Protein AF-A0A915L084-F1 (afdb_monomer)

Mean predicted aligned error: 20.33 Å

Organism: Romanomermis culicivorax (NCBI:txid13658)

Foldseek 3Di:
DDDDDDDDDDDDQAEDAAQGAADPSYYHPDQWDQDPVRGTHHPPQWDQDPVSDTHGDPPPPPPPDDDDDDDDDDDDDDPDDDDPPPPPPPPPPPPPPDPLPQAEAFAQDFDDPSYAYDAQFGQDPRGTHHDPQWDDDPRHTDGPDPPPVPDDDPDPPDDPDDDPPPPDPDDDDDDDDDDDDDDDDDDD

Radius of gyration: 33.74 Å; Cα contacts (8 Å, |Δi|>4): 171; chains: 1; bounding box: 107×59×70 Å

Solvent-accessible surface area (backbone atoms only — not comparable to full-atom values): 13029 Å² total; per-residue (Å²): 139,86,80,82,83,83,81,83,79,85,79,80,77,57,68,26,53,74,75,30,74,37,50,103,81,31,49,38,60,78,87,35,38,69,43,95,84,32,27,18,37,54,48,94,66,37,40,77,45,100,80,74,42,67,42,61,74,64,84,80,75,71,80,66,81,71,80,90,78,80,85,82,79,84,74,81,83,76,85,75,87,76,84,83,76,78,79,85,73,83,77,80,78,79,82,70,90,59,92,77,71,63,43,78,22,44,36,75,34,68,32,53,100,58,25,46,44,36,65,70,22,41,71,51,97,49,23,13,39,52,39,91,66,37,37,79,58,84,68,39,44,41,76,53,70,79,82,57,90,83,63,81,81,92,82,82,91,78,75,98,66,93,75,89,70,80,82,69,86,88,77,79,92,80,85,89,80,89,78,79,87,81,89,80,88,81,89,132

InterPro domains:
  IPR006149 EB domain [PF01683] (104-141)

Sequence (188 aa):
MLLPTVKIFTLKIAEALLNEHCTNSLFCLGDKICNKDNLCACPEGQVPTPNDTCRPLGADLDKVQTPADKNVDPTPIKFQSFVIIEPTYSETTTTTKNPFFPGKAKPGQLCSFEVSCTGKSRCYKGHCHCLSGYKMAGEECVIKWPNNNNGPSASMLGRSRSIFQQQLPQRLVAWPIFGHQPMFRRWN

Secondary structure (DSSP, 8-state):
-PPP----------EE-TTSBPBTTBEESTT-EE-TTSBEEPPTTEEE-TTS-EEETTTTS------------------------------------S---PEEEPTTSB-BTTEEE-SSEEEETTEEEEPTTEEEETTEEEE-----SSS-------------------------------------

Structure (mmCIF, N/CA/C/O backbone):
data_AF-A0A915L084-F1
#
_entry.id   AF-A0A915L084-F1
#
loop_
_atom_site.group_PDB
_atom_site.id
_atom_site.type_symbol
_atom_site.label_atom_id
_atom_site.label_alt_id
_atom_site.label_comp_id
_atom_site.label_asym_id
_atom_site.label_entity_id
_atom_site.label_seq_id
_atom_site.pdbx_PDB_ins_code
_atom_site.Cartn_x
_atom_site.Cartn_y
_atom_site.Cartn_z
_atom_site.occupancy
_atom_site.B_iso_or_equiv
_atom_site.auth_seq_id
_atom_site.auth_comp_id
_atom_site.auth_asym_id
_atom_site.auth_atom_id
_atom_site.pdbx_PDB_model_num
ATOM 1 N N . MET A 1 1 ? -29.055 23.503 38.956 1.00 51.41 1 MET A N 1
ATOM 2 C CA . MET A 1 1 ? -28.864 22.884 37.627 1.00 51.41 1 MET A CA 1
ATOM 3 C C . MET A 1 1 ? -27.507 23.331 37.105 1.00 51.41 1 MET A C 1
ATOM 5 O O . MET A 1 1 ? -27.341 24.514 36.851 1.00 51.41 1 MET A O 1
ATOM 9 N N . LEU A 1 2 ? -26.521 22.434 37.063 1.00 48.97 2 LEU A N 1
ATOM 10 C CA . LEU A 1 2 ? -25.172 22.709 36.552 1.00 48.97 2 LEU A CA 1
ATOM 11 C C . LEU A 1 2 ? -25.114 22.224 35.101 1.00 48.97 2 LEU A C 1
ATOM 13 O O . LEU A 1 2 ? -25.289 21.032 34.860 1.00 48.97 2 LEU A O 1
ATOM 17 N N . LEU A 1 3 ? -24.917 23.137 34.147 1.00 46.16 3 LEU A N 1
ATOM 18 C CA . LEU A 1 3 ? -24.672 22.759 32.755 1.00 46.16 3 LEU A CA 1
ATOM 19 C C . LEU A 1 3 ? -23.207 22.320 32.593 1.00 46.16 3 LEU A C 1
ATOM 21 O O . LEU A 1 3 ? -22.317 23.022 33.080 1.00 46.16 3 LEU A O 1
ATOM 25 N N . PRO A 1 4 ? -22.932 21.194 31.913 1.00 62.00 4 PRO A N 1
ATOM 26 C CA . PRO A 1 4 ? -21.566 20.773 31.648 1.00 62.00 4 PRO A CA 1
ATOM 27 C C . PRO A 1 4 ? -20.906 21.724 30.642 1.00 62.00 4 PRO A C 1
ATOM 29 O O . PRO A 1 4 ? -21.451 22.017 29.577 1.00 62.00 4 PRO A O 1
ATOM 32 N N . THR A 1 5 ? -19.710 22.202 30.974 1.00 64.56 5 THR A N 1
ATOM 33 C CA . THR A 1 5 ? -18.865 22.975 30.064 1.00 64.56 5 THR A CA 1
ATOM 34 C C . THR A 1 5 ? -18.180 22.030 29.080 1.00 64.56 5 THR A C 1
ATOM 36 O O . THR A 1 5 ? -17.284 21.266 29.434 1.00 64.56 5 THR A O 1
ATOM 39 N N . VAL A 1 6 ? -18.604 22.076 27.817 1.00 69.50 6 VAL A N 1
ATOM 40 C CA . VAL A 1 6 ? -17.948 21.349 26.724 1.00 69.50 6 VAL A CA 1
ATOM 41 C C . VAL A 1 6 ? -16.681 22.111 26.335 1.00 69.50 6 VAL A C 1
ATOM 43 O O . VAL A 1 6 ? -16.750 23.226 25.821 1.00 69.50 6 VAL A O 1
ATOM 46 N N . LYS A 1 7 ? -15.508 21.525 26.594 1.00 70.12 7 LYS A N 1
ATOM 47 C CA . LYS A 1 7 ? -14.228 22.046 26.096 1.00 70.12 7 LYS A CA 1
ATOM 48 C C . LYS A 1 7 ? -13.991 21.514 24.688 1.00 70.12 7 LYS A C 1
ATOM 50 O O . LYS A 1 7 ? -13.697 20.337 24.510 1.00 70.12 7 LYS A O 1
ATOM 55 N N . ILE A 1 8 ? -14.117 22.390 23.699 1.00 69.69 8 ILE A N 1
ATOM 56 C CA . ILE A 1 8 ? -13.757 22.093 22.313 1.00 69.69 8 ILE A CA 1
ATOM 57 C C . ILE A 1 8 ? -12.239 22.246 22.191 1.00 69.69 8 ILE A C 1
ATOM 59 O O . ILE A 1 8 ? -11.706 23.335 22.398 1.00 69.69 8 ILE A O 1
ATOM 63 N N . PHE A 1 9 ? -11.541 21.159 21.870 1.00 64.25 9 PHE A N 1
ATOM 64 C CA . PHE A 1 9 ? -10.122 21.197 21.526 1.00 64.25 9 PHE A CA 1
ATOM 65 C C . PHE A 1 9 ? -9.989 21.287 20.007 1.00 64.25 9 PHE A C 1
ATOM 67 O O . PHE A 1 9 ? -10.281 20.336 19.290 1.00 64.25 9 PHE A O 1
ATOM 74 N N . THR A 1 10 ? -9.545 22.435 19.503 1.00 63.84 10 THR A N 1
ATOM 75 C CA . THR A 1 10 ? -9.120 22.569 18.105 1.00 63.84 10 THR A CA 1
ATOM 76 C C . THR A 1 10 ? -7.751 21.925 17.937 1.00 63.84 10 THR A C 1
ATOM 78 O O . THR A 1 10 ? -6.741 22.484 18.370 1.00 63.84 10 THR A O 1
ATOM 81 N N . LEU A 1 11 ? -7.716 20.749 17.312 1.00 66.00 11 LEU A N 1
ATOM 82 C CA . LEU A 1 11 ? -6.477 20.101 16.904 1.00 66.00 11 LEU A CA 1
ATOM 83 C C . LEU A 1 11 ? -5.913 20.862 15.694 1.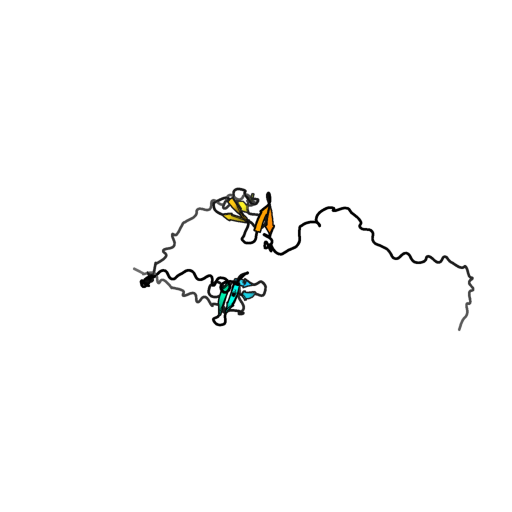00 66.00 11 LEU A C 1
ATOM 85 O O . LEU A 1 11 ? -6.488 20.821 14.608 1.00 66.00 11 LEU A O 1
ATOM 89 N N . LYS A 1 12 ? -4.804 21.586 15.873 1.00 64.81 12 LYS A N 1
ATOM 90 C CA . LYS A 1 12 ? -4.040 22.118 14.738 1.00 64.81 12 LYS A CA 1
ATOM 91 C C . LYS A 1 12 ? -3.212 20.976 14.166 1.00 64.81 12 LYS A C 1
ATOM 93 O O . LYS A 1 12 ? -2.181 20.624 14.732 1.00 64.81 12 LYS A O 1
ATOM 98 N N . ILE A 1 13 ? -3.692 20.382 13.083 1.00 74.69 13 ILE A N 1
ATOM 99 C CA . ILE A 1 13 ? -2.898 19.443 12.295 1.00 74.69 13 ILE A CA 1
ATOM 100 C C . ILE A 1 13 ? -1.871 20.299 11.555 1.00 74.69 13 ILE A C 1
ATOM 102 O O . ILE A 1 13 ? -2.244 21.202 10.811 1.00 74.69 13 ILE A O 1
ATOM 106 N N . ALA A 1 14 ? -0.590 20.092 11.844 1.00 76.12 14 ALA A N 1
ATOM 107 C CA . ALA A 1 14 ? 0.466 20.702 11.055 1.00 76.12 14 ALA A CA 1
ATOM 108 C C . ALA A 1 14 ? 0.582 19.917 9.739 1.00 76.12 14 ALA A C 1
ATOM 110 O O . ALA A 1 14 ? 0.515 18.686 9.727 1.00 76.12 14 ALA A O 1
ATOM 111 N N . GLU A 1 15 ? 0.693 20.639 8.634 1.00 84.81 15 GLU A N 1
ATOM 112 C CA . GLU A 1 15 ? 0.724 20.073 7.292 1.00 84.81 15 GLU A CA 1
ATOM 113 C C . GLU A 1 15 ? 2.120 20.264 6.695 1.00 84.81 15 GLU A C 1
ATOM 115 O O . GLU A 1 15 ? 2.687 21.348 6.820 1.00 84.81 15 GLU A O 1
ATOM 120 N N . ALA A 1 16 ? 2.672 19.224 6.062 1.00 84.50 16 ALA A N 1
ATOM 121 C CA . ALA A 1 16 ? 3.971 19.291 5.389 1.00 84.50 16 ALA A CA 1
ATOM 122 C C . ALA A 1 16 ? 3.831 19.585 3.889 1.00 84.50 16 ALA A C 1
ATOM 124 O O . ALA A 1 16 ? 3.008 18.976 3.186 1.00 84.50 16 ALA A O 1
ATOM 125 N N . LEU A 1 17 ? 4.675 20.491 3.394 1.00 89.69 17 LEU A N 1
ATOM 126 C CA . LEU A 1 17 ? 4.818 20.820 1.975 1.00 89.69 17 LEU A CA 1
ATOM 127 C C . LEU A 1 17 ? 5.689 19.792 1.233 1.00 89.69 17 LEU A C 1
ATOM 129 O O . LEU A 1 17 ? 6.198 18.826 1.801 1.00 89.69 17 LEU A O 1
ATOM 133 N N . LEU A 1 18 ? 5.813 19.956 -0.087 1.00 88.75 18 LEU A N 1
ATOM 134 C CA . LEU A 1 18 ? 6.637 19.070 -0.909 1.00 88.75 18 LEU A CA 1
ATOM 135 C C . LEU A 1 18 ? 8.105 19.152 -0.451 1.00 88.75 18 LEU A C 1
ATOM 137 O O . LEU A 1 18 ? 8.620 20.242 -0.227 1.00 88.75 18 LEU A O 1
ATOM 141 N N . ASN A 1 19 ? 8.777 18.005 -0.332 1.00 87.56 19 ASN A N 1
ATOM 142 C CA . ASN A 1 19 ? 10.140 17.882 0.204 1.00 87.56 19 ASN A CA 1
ATOM 143 C C . ASN A 1 19 ? 10.312 18.312 1.673 1.00 87.56 19 ASN A C 1
ATOM 145 O O . ASN A 1 19 ? 11.447 18.420 2.135 1.00 87.56 19 ASN A O 1
ATOM 149 N N . GLU A 1 20 ? 9.231 18.521 2.427 1.00 92.81 20 GLU A N 1
ATOM 150 C CA . GLU A 1 20 ? 9.320 18.672 3.879 1.00 92.81 20 GLU A CA 1
ATOM 151 C C . GLU A 1 20 ? 9.267 17.323 4.593 1.00 92.81 20 GLU A C 1
ATOM 153 O O . GLU A 1 20 ? 8.777 16.319 4.061 1.00 92.81 20 GLU A O 1
ATOM 158 N N . HIS A 1 21 ? 9.786 17.314 5.823 1.00 93.81 21 HIS A N 1
ATOM 159 C CA . HIS A 1 21 ? 9.812 16.119 6.645 1.00 93.81 21 HIS A CA 1
ATOM 160 C C . HIS A 1 21 ? 8.425 15.760 7.168 1.00 93.81 21 HIS A C 1
ATOM 162 O O . HIS A 1 21 ? 7.821 16.536 7.899 1.00 93.81 21 HIS A O 1
ATOM 168 N N . CYS A 1 22 ? 7.960 14.554 6.865 1.00 93.31 22 CYS A N 1
ATOM 169 C CA . CYS A 1 22 ? 6.730 13.987 7.409 1.00 93.31 22 CYS A CA 1
ATOM 170 C C . CYS A 1 22 ? 7.030 13.064 8.598 1.00 93.31 22 CYS A C 1
ATOM 172 O O . CYS A 1 22 ? 8.069 12.411 8.667 1.00 93.31 22 CYS A O 1
ATOM 174 N N . THR A 1 23 ? 6.114 13.017 9.563 1.00 91.38 23 THR A N 1
ATOM 175 C CA . THR A 1 23 ? 6.195 12.145 10.748 1.00 91.38 23 THR A CA 1
ATOM 176 C C . THR A 1 23 ? 4.834 11.501 10.993 1.00 91.38 23 THR A C 1
ATOM 178 O O . THR A 1 23 ? 3.851 11.881 10.369 1.00 91.38 23 THR A O 1
ATOM 181 N N . ASN A 1 24 ? 4.733 10.556 11.932 1.00 77.00 24 ASN A N 1
ATOM 182 C CA . ASN A 1 24 ? 3.461 9.887 12.255 1.00 77.00 24 ASN A CA 1
ATOM 183 C C . ASN A 1 24 ? 2.319 10.845 12.651 1.00 77.00 24 ASN A C 1
ATOM 185 O O . ASN A 1 24 ? 1.157 10.455 12.599 1.00 77.00 24 ASN A O 1
ATOM 189 N N . SER A 1 25 ? 2.641 12.080 13.045 1.00 75.44 25 SER A N 1
ATOM 190 C CA . SER A 1 25 ? 1.670 13.113 13.423 1.00 75.44 25 SER A CA 1
ATOM 191 C C . SER A 1 25 ? 1.484 14.193 12.350 1.00 75.44 25 SER A C 1
ATOM 193 O O . SER A 1 25 ? 0.670 15.095 12.544 1.00 75.44 25 SER A O 1
ATOM 195 N N . LEU A 1 26 ? 2.257 14.141 11.259 1.00 83.06 26 LEU A N 1
ATOM 196 C CA . LEU A 1 26 ? 2.356 15.187 10.245 1.00 83.06 26 LEU A CA 1
ATOM 197 C C . LEU A 1 26 ? 2.073 14.599 8.861 1.00 83.06 26 LEU A C 1
ATOM 199 O O . LEU A 1 26 ? 2.864 13.817 8.328 1.00 83.06 26 LEU A O 1
ATOM 203 N N . PHE A 1 27 ? 0.941 14.986 8.284 1.00 87.69 27 PHE A N 1
ATOM 204 C CA . PHE A 1 27 ? 0.512 14.509 6.974 1.00 87.69 27 PHE A CA 1
ATOM 205 C C . PHE A 1 27 ? 1.003 15.456 5.877 1.00 87.69 27 PHE A C 1
ATOM 207 O O . PHE A 1 27 ? 1.079 16.671 6.065 1.00 87.69 27 PHE A O 1
ATOM 214 N N . CYS A 1 28 ? 1.336 14.890 4.719 1.00 91.75 28 CYS A N 1
ATOM 215 C CA . CYS A 1 28 ? 1.632 15.678 3.532 1.00 91.75 28 CYS A CA 1
ATOM 216 C C . CYS A 1 28 ? 0.342 16.313 2.998 1.00 91.75 28 CYS A C 1
ATOM 218 O O . CYS A 1 28 ? -0.694 15.650 2.945 1.00 91.75 28 CYS A O 1
ATOM 220 N N . LEU A 1 29 ? 0.402 17.576 2.578 1.00 91.75 29 LEU A N 1
ATOM 221 C CA . LEU A 1 29 ? -0.749 18.285 2.005 1.00 91.75 29 LEU A CA 1
ATOM 222 C C . LEU A 1 29 ? -1.216 17.647 0.683 1.00 91.75 29 LEU A C 1
ATOM 224 O O . LEU A 1 29 ? -0.413 17.439 -0.226 1.00 91.75 29 LEU A O 1
ATOM 228 N N . GLY A 1 30 ? -2.519 17.403 0.530 1.00 87.94 30 GLY A N 1
ATOM 229 C CA . GLY A 1 30 ? -3.114 16.900 -0.718 1.00 87.94 30 GLY A CA 1
ATOM 230 C C . GLY A 1 30 ? -2.773 15.436 -1.035 1.00 87.94 30 GLY A C 1
ATOM 231 O O . GLY A 1 30 ? -2.796 14.587 -0.152 1.00 87.94 30 GLY A O 1
ATOM 232 N N . ASP A 1 31 ? -2.451 15.138 -2.299 1.00 87.38 31 ASP A N 1
ATOM 233 C CA . ASP A 1 31 ? -2.222 13.767 -2.807 1.00 87.38 31 ASP A CA 1
ATOM 234 C C . ASP A 1 31 ? -0.773 13.261 -2.629 1.00 87.38 31 ASP A C 1
ATOM 236 O O . ASP A 1 31 ? -0.330 12.319 -3.294 1.00 87.38 31 ASP A O 1
ATOM 240 N N . LYS A 1 32 ? 0.006 13.916 -1.763 1.00 93.44 32 LYS A N 1
ATOM 241 C CA . LYS A 1 32 ? 1.417 13.596 -1.517 1.00 93.44 32 LYS A CA 1
ATOM 242 C C . LYS A 1 32 ? 1.545 12.442 -0.524 1.00 93.44 32 LYS A C 1
ATOM 244 O O . LYS A 1 32 ? 0.762 12.315 0.413 1.00 93.44 32 LYS A O 1
ATOM 249 N N . ILE A 1 33 ? 2.564 11.609 -0.710 1.00 94.06 33 ILE A N 1
ATOM 250 C CA . ILE A 1 33 ? 2.855 10.471 0.165 1.00 94.06 33 ILE A CA 1
ATOM 251 C C . ILE A 1 33 ? 4.173 10.685 0.907 1.00 94.06 33 ILE A C 1
ATOM 253 O O . ILE A 1 33 ? 5.131 11.229 0.361 1.00 94.06 33 ILE A O 1
ATOM 257 N N . CYS A 1 34 ? 4.225 10.235 2.158 1.00 95.38 34 CYS A N 1
ATOM 258 C CA . CYS A 1 34 ? 5.457 10.224 2.936 1.00 95.38 34 CYS A CA 1
ATOM 259 C C . CYS A 1 34 ? 6.338 9.055 2.475 1.00 95.38 34 CYS A C 1
ATOM 261 O O . CYS A 1 34 ? 5.947 7.892 2.606 1.00 95.38 34 CYS A O 1
ATOM 263 N N . ASN A 1 35 ? 7.502 9.350 1.897 1.00 93.44 35 ASN A N 1
ATOM 264 C CA . ASN A 1 35 ? 8.446 8.325 1.459 1.00 93.44 35 ASN A CA 1
ATOM 265 C C . ASN A 1 35 ? 9.260 7.771 2.648 1.00 93.44 35 ASN A C 1
ATOM 267 O O . ASN A 1 35 ? 9.242 8.320 3.747 1.00 93.44 35 ASN A O 1
ATOM 271 N N . LYS A 1 36 ? 10.022 6.697 2.418 1.00 90.50 36 LYS A N 1
ATOM 272 C CA . LYS A 1 36 ? 10.920 6.058 3.396 1.00 90.50 36 LYS A CA 1
ATOM 273 C C . LYS A 1 36 ? 11.964 7.007 3.988 1.00 90.50 36 LYS A C 1
ATOM 275 O O . LYS A 1 36 ? 12.398 6.784 5.111 1.00 90.50 36 LYS A O 1
ATOM 280 N N . ASP A 1 37 ? 12.320 8.062 3.261 1.00 93.06 37 ASP A N 1
ATOM 281 C CA . ASP A 1 37 ? 13.224 9.120 3.728 1.00 93.06 37 ASP A CA 1
ATOM 282 C C . ASP A 1 37 ? 12.529 10.137 4.652 1.00 93.06 37 ASP A C 1
ATOM 284 O O . ASP A 1 37 ? 13.109 11.163 5.000 1.00 93.06 37 ASP A O 1
ATOM 288 N N . ASN A 1 38 ? 11.282 9.862 5.056 1.00 94.06 38 ASN A N 1
ATOM 289 C CA . ASN A 1 38 ? 10.419 10.766 5.808 1.00 94.06 38 ASN A CA 1
ATOM 290 C C . ASN A 1 38 ? 10.240 12.108 5.094 1.00 94.06 38 ASN A C 1
ATOM 292 O O . ASN A 1 38 ? 10.256 13.142 5.748 1.00 94.06 38 ASN A O 1
ATOM 296 N N . LEU A 1 39 ? 10.105 12.100 3.765 1.00 94.88 39 LEU A N 1
ATOM 297 C CA . LEU A 1 39 ? 9.887 13.296 2.949 1.00 94.88 39 LEU A CA 1
ATOM 298 C C . LEU A 1 39 ? 8.589 13.175 2.157 1.00 94.88 39 LEU A C 1
ATOM 300 O O . LEU A 1 39 ? 8.284 12.110 1.611 1.00 94.88 39 LEU A O 1
ATOM 304 N N . CYS A 1 40 ? 7.847 14.275 2.063 1.00 96.38 40 CYS A N 1
ATOM 305 C CA . CYS A 1 40 ? 6.649 14.348 1.238 1.00 96.38 40 CYS A CA 1
ATOM 306 C C . CYS A 1 40 ? 7.007 14.372 -0.250 1.00 96.38 40 CYS A C 1
ATOM 308 O O . CYS A 1 40 ? 7.599 15.336 -0.741 1.00 96.38 40 CYS A O 1
ATOM 310 N N . ALA A 1 41 ? 6.605 13.329 -0.973 1.00 96.00 41 ALA A N 1
ATOM 311 C CA . ALA A 1 41 ? 6.866 13.154 -2.397 1.00 96.00 41 ALA A CA 1
ATOM 312 C C . ALA A 1 41 ? 5.583 12.812 -3.168 1.00 96.00 41 ALA A C 1
ATOM 314 O O . ALA A 1 41 ? 4.578 12.382 -2.598 1.00 96.00 41 ALA A O 1
ATOM 315 N N . CYS A 1 42 ? 5.619 12.995 -4.488 1.00 96.25 42 CYS A N 1
ATOM 316 C CA . CYS A 1 42 ? 4.537 12.548 -5.357 1.00 96.25 42 CYS A CA 1
ATOM 317 C C . CYS A 1 42 ? 4.513 11.011 -5.452 1.00 96.25 42 CYS A C 1
ATOM 319 O O . CYS A 1 42 ? 5.577 10.385 -5.458 1.00 96.25 42 CYS A O 1
ATOM 321 N N . PRO A 1 43 ? 3.325 10.389 -5.537 1.00 94.12 43 PRO A N 1
ATOM 322 C CA . PRO A 1 43 ? 3.211 8.946 -5.715 1.00 94.12 43 PRO A CA 1
ATOM 323 C C . PRO A 1 43 ? 3.789 8.496 -7.066 1.00 94.12 43 PRO A C 1
ATOM 325 O O . PRO A 1 43 ? 3.953 9.294 -7.993 1.00 94.12 43 PRO A O 1
ATOM 328 N N . GLU A 1 44 ? 4.096 7.200 -7.185 1.00 90.94 44 GLU A N 1
ATOM 329 C CA . GLU A 1 44 ? 4.686 6.632 -8.403 1.00 90.94 44 GLU A CA 1
ATOM 330 C C . GLU A 1 44 ? 3.857 6.975 -9.653 1.00 90.94 44 GLU A C 1
ATOM 332 O O . GLU A 1 44 ? 2.635 6.818 -9.680 1.00 90.94 44 GLU A O 1
ATOM 337 N N . GLY A 1 45 ? 4.538 7.443 -10.704 1.00 89.06 45 GLY A N 1
ATOM 338 C CA . GLY A 1 45 ? 3.906 7.872 -11.955 1.00 89.06 45 GLY A CA 1
ATOM 339 C C . GLY A 1 45 ? 3.466 9.338 -11.985 1.00 89.06 45 GLY A C 1
ATOM 340 O O . GLY A 1 45 ? 2.857 9.754 -12.970 1.00 89.06 45 GLY A O 1
ATOM 341 N N . GLN A 1 46 ? 3.785 10.137 -10.963 1.00 94.25 46 GLN A N 1
ATOM 342 C CA . GLN A 1 46 ? 3.551 11.582 -10.951 1.00 94.25 46 GLN A CA 1
ATOM 343 C C . GLN A 1 46 ? 4.859 12.370 -10.773 1.00 94.25 46 GLN A C 1
ATOM 345 O O . GLN A 1 46 ? 5.798 11.904 -10.131 1.00 94.25 46 GLN A O 1
ATOM 350 N N . VAL A 1 47 ? 4.916 13.573 -11.347 1.00 93.12 47 VAL A N 1
ATOM 351 C CA . VAL A 1 47 ? 6.009 14.541 -11.190 1.00 93.12 47 VAL A CA 1
ATOM 352 C C . VAL A 1 47 ? 5.544 15.761 -10.400 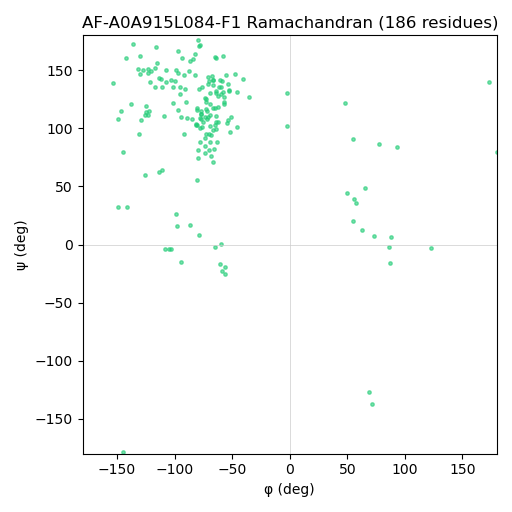1.00 93.12 47 VAL A C 1
ATOM 354 O O . VAL A 1 47 ? 4.415 16.219 -10.603 1.00 93.12 47 VAL A O 1
ATOM 357 N N . PRO A 1 48 ? 6.400 16.320 -9.531 1.00 93.06 48 PRO A N 1
ATOM 358 C CA . PRO A 1 48 ? 6.115 17.587 -8.881 1.00 93.06 48 PRO A CA 1
ATOM 359 C C . PRO A 1 48 ? 6.111 18.728 -9.904 1.00 93.06 48 PRO A C 1
ATOM 361 O O . PRO A 1 48 ? 6.959 18.797 -10.795 1.00 93.06 48 PRO A O 1
ATOM 364 N N . THR A 1 49 ? 5.139 19.622 -9.779 1.00 90.50 49 THR A N 1
ATOM 365 C CA . THR A 1 49 ? 5.062 20.876 -10.535 1.00 90.50 49 THR A CA 1
ATOM 366 C C . THR A 1 49 ? 5.617 22.037 -9.697 1.00 90.50 49 THR A C 1
ATOM 368 O O . THR A 1 49 ? 5.749 21.896 -8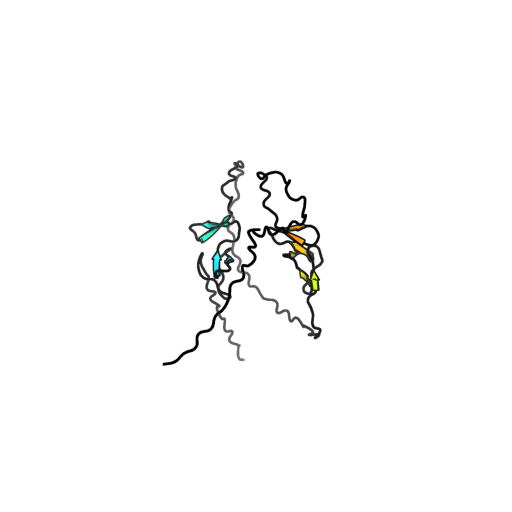.481 1.00 90.50 49 THR A O 1
ATOM 371 N N . PRO A 1 50 ? 5.892 23.210 -10.299 1.00 89.94 50 PRO A N 1
ATOM 372 C CA . PRO A 1 50 ? 6.350 24.395 -9.563 1.00 89.94 50 PRO A CA 1
ATOM 373 C C . PRO A 1 50 ? 5.361 24.903 -8.502 1.00 89.94 50 PRO A C 1
ATOM 375 O O . PRO A 1 50 ? 5.746 25.675 -7.635 1.00 89.94 50 PRO A O 1
ATOM 378 N N . ASN A 1 51 ? 4.095 24.478 -8.575 1.00 88.00 51 ASN A N 1
ATOM 379 C CA . ASN A 1 51 ? 3.027 24.886 -7.664 1.00 88.00 51 ASN A CA 1
ATOM 380 C C . ASN A 1 51 ? 2.776 23.844 -6.556 1.00 88.00 51 ASN A C 1
ATOM 382 O O . ASN A 1 51 ? 1.641 23.706 -6.106 1.00 88.00 51 ASN A O 1
ATOM 386 N N . ASP A 1 52 ? 3.775 23.037 -6.182 1.00 88.75 52 ASP A N 1
ATOM 387 C CA . ASP A 1 52 ? 3.670 21.987 -5.151 1.00 88.75 52 ASP A CA 1
ATOM 388 C C . ASP A 1 52 ? 2.546 20.956 -5.368 1.00 88.75 52 ASP A C 1
ATOM 390 O O . ASP A 1 52 ? 2.130 20.254 -4.441 1.00 88.75 52 ASP A O 1
ATOM 394 N N . THR A 1 53 ? 2.061 20.822 -6.601 1.00 90.50 53 THR A N 1
ATOM 395 C CA . THR A 1 53 ? 1.057 19.824 -6.993 1.00 90.50 53 THR A CA 1
ATOM 396 C C . THR A 1 53 ? 1.699 18.725 -7.822 1.00 90.50 53 THR A C 1
ATOM 398 O O . THR A 1 53 ? 2.679 18.959 -8.532 1.00 90.50 53 THR A O 1
ATOM 401 N N . CYS A 1 54 ? 1.153 17.516 -7.733 1.00 93.00 54 CYS A N 1
ATOM 402 C CA . CYS A 1 54 ? 1.649 16.362 -8.466 1.00 93.00 54 CYS A CA 1
ATOM 403 C C . CYS A 1 54 ? 0.858 16.180 -9.768 1.00 93.00 54 CYS A C 1
ATOM 405 O O . CYS A 1 54 ? -0.373 16.184 -9.765 1.00 93.00 54 CYS A O 1
ATOM 407 N N . ARG A 1 55 ? 1.562 16.036 -10.896 1.00 92.88 55 ARG A N 1
ATOM 408 C CA . ARG A 1 55 ? 0.966 15.823 -12.226 1.00 92.88 55 ARG A CA 1
ATOM 409 C C . ARG A 1 55 ? 1.393 14.462 -12.781 1.00 92.88 55 ARG A C 1
A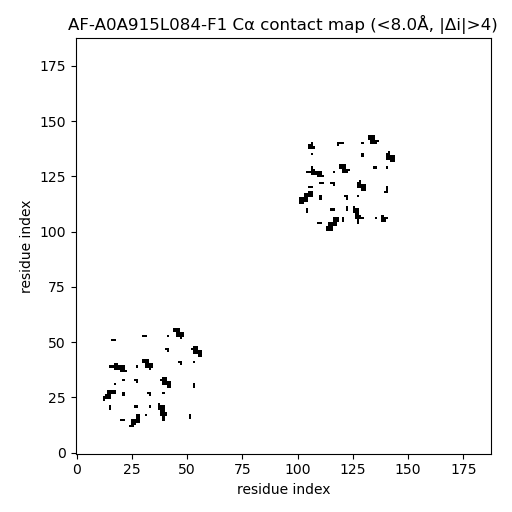TOM 411 O O . ARG A 1 55 ? 2.578 14.151 -12.708 1.00 92.88 55 ARG A O 1
ATOM 418 N N . PRO A 1 56 ? 0.499 13.651 -13.369 1.00 90.38 56 PRO A N 1
ATOM 419 C CA . PRO A 1 56 ? 0.884 12.369 -13.961 1.00 90.38 56 PRO A CA 1
ATOM 420 C C . PRO A 1 56 ? 1.920 12.520 -15.090 1.00 90.38 56 PRO A C 1
ATOM 422 O O . PRO A 1 56 ? 1.780 13.378 -15.968 1.00 90.38 56 PRO A O 1
ATOM 425 N N . LEU A 1 57 ? 2.951 11.665 -15.081 1.00 83.06 57 LEU A N 1
ATOM 426 C CA . LEU A 1 57 ? 3.896 11.495 -16.190 1.00 83.06 57 LEU A CA 1
ATOM 427 C C . LEU A 1 57 ? 3.117 10.982 -17.408 1.00 83.06 57 LEU A C 1
ATOM 429 O O . LEU A 1 57 ? 2.723 9.821 -17.444 1.00 83.06 57 LEU A O 1
ATOM 433 N N . GLY A 1 58 ? 2.884 11.843 -18.398 1.00 74.75 58 GLY A N 1
ATOM 434 C CA . GLY A 1 58 ? 2.227 11.462 -19.655 1.00 74.75 58 GLY A CA 1
ATOM 435 C C . GLY A 1 58 ? 0.965 12.246 -20.004 1.00 74.75 58 GLY A C 1
ATOM 436 O O . GLY A 1 58 ? 0.464 12.086 -21.110 1.00 74.75 58 GLY A O 1
ATOM 437 N N . ALA A 1 59 ? 0.496 13.159 -19.147 1.00 62.56 59 ALA A N 1
ATOM 438 C CA . ALA A 1 59 ? -0.643 14.028 -19.477 1.00 62.56 59 ALA A CA 1
ATOM 439 C C . ALA A 1 59 ? -0.389 15.016 -20.643 1.00 62.56 59 ALA A C 1
ATOM 441 O O . ALA A 1 59 ? -1.291 15.759 -21.010 1.00 62.56 59 ALA A O 1
ATOM 442 N N . ASP A 1 60 ? 0.816 15.034 -21.220 1.00 56.84 60 ASP A N 1
ATOM 443 C CA . ASP A 1 60 ? 1.213 15.953 -22.296 1.00 56.84 60 ASP A CA 1
ATOM 444 C C . ASP A 1 60 ? 1.353 15.275 -23.678 1.00 56.84 60 ASP A C 1
ATOM 446 O O . ASP A 1 60 ? 1.590 15.963 -24.665 1.00 56.84 60 ASP A O 1
ATOM 450 N N . LEU A 1 61 ? 1.201 13.944 -23.793 1.00 56.81 61 LEU A N 1
ATOM 451 C CA . LEU A 1 61 ? 1.452 13.231 -25.063 1.00 56.81 61 LEU A CA 1
ATOM 452 C C . LEU A 1 61 ? 0.212 12.804 -25.857 1.00 56.81 61 LEU A C 1
ATOM 454 O O . LEU A 1 61 ? 0.365 12.380 -26.997 1.00 56.81 61 LEU A O 1
ATOM 458 N N . ASP A 1 62 ? -0.998 13.022 -25.342 1.00 49.34 62 ASP A N 1
ATOM 459 C CA . ASP A 1 62 ? -2.236 12.835 -26.108 1.00 49.34 62 ASP A CA 1
ATOM 460 C C . ASP A 1 62 ? -2.948 14.170 -26.327 1.00 49.34 62 ASP A C 1
ATOM 462 O O . ASP A 1 62 ? -4.098 14.376 -25.948 1.00 49.34 62 ASP A O 1
ATOM 466 N N . LYS A 1 63 ? -2.282 15.086 -27.037 1.00 48.06 63 LYS A N 1
ATOM 467 C CA . LYS A 1 63 ? -3.008 16.066 -27.850 1.00 48.06 63 LYS A CA 1
ATOM 468 C C . LYS A 1 63 ? -3.412 15.414 -29.179 1.00 48.06 63 LYS A C 1
ATOM 470 O O . LYS A 1 63 ? -3.096 15.912 -30.253 1.00 48.06 63 LYS A O 1
ATOM 475 N N . VAL A 1 64 ? -4.132 14.292 -29.108 1.00 49.41 64 VAL A N 1
ATOM 476 C CA . VAL A 1 64 ? -5.097 13.960 -30.157 1.00 49.41 64 VAL A CA 1
ATOM 477 C C . VAL A 1 64 ? -6.230 14.950 -29.949 1.00 49.41 64 VAL A C 1
ATOM 479 O O . VAL A 1 64 ? -6.941 14.888 -28.950 1.00 49.41 64 VAL A O 1
ATOM 482 N N . GLN A 1 65 ? -6.339 15.919 -30.858 1.00 46.16 65 GLN A N 1
ATOM 483 C CA . GLN A 1 65 ? -7.514 16.768 -30.999 1.00 46.16 65 GLN A CA 1
ATOM 484 C C . GLN A 1 65 ? -8.778 15.893 -30.948 1.00 46.16 65 GLN A C 1
ATOM 486 O O . GLN A 1 65 ? -9.165 15.288 -31.946 1.00 46.16 65 GLN A O 1
ATOM 491 N N . THR A 1 66 ? -9.462 15.850 -29.809 1.00 47.56 66 THR A N 1
ATOM 492 C CA . THR A 1 66 ? -10.906 15.643 -29.827 1.00 47.56 66 THR A CA 1
ATOM 493 C C . THR A 1 66 ? -11.539 16.946 -30.310 1.00 47.56 66 THR A C 1
ATOM 495 O O . THR A 1 66 ? -11.223 18.011 -29.766 1.00 47.56 66 THR A O 1
ATOM 498 N N . PRO A 1 67 ? -12.381 16.905 -31.356 1.00 51.03 67 PRO A N 1
ATOM 499 C CA . PRO A 1 67 ? -13.103 18.075 -31.823 1.00 51.03 67 PRO A CA 1
ATOM 500 C C . PRO A 1 67 ? -13.981 18.628 -30.700 1.00 51.03 67 PRO A C 1
ATOM 502 O O . PRO A 1 67 ? -14.556 17.886 -29.908 1.00 51.03 67 PRO A O 1
ATOM 505 N N . ALA A 1 68 ? -14.020 19.956 -30.642 1.00 50.62 68 ALA A N 1
ATOM 506 C CA . ALA A 1 68 ? -14.771 20.746 -29.690 1.00 50.62 68 ALA A CA 1
ATOM 507 C C . ALA A 1 68 ? -16.237 20.305 -29.629 1.00 50.62 68 ALA A C 1
ATOM 509 O O . ALA A 1 68 ? -17.001 20.585 -30.555 1.00 50.62 68 ALA A O 1
ATOM 510 N N . ASP A 1 69 ? -16.624 19.684 -28.515 1.00 43.75 69 ASP A N 1
ATOM 511 C CA . ASP A 1 69 ? -18.019 19.637 -28.107 1.00 43.75 69 ASP A CA 1
ATOM 512 C C . ASP A 1 69 ? -18.271 20.670 -27.009 1.00 43.75 69 ASP A C 1
ATOM 514 O O . ASP A 1 69 ? -17.439 20.932 -26.135 1.00 43.75 69 ASP A O 1
ATOM 518 N N . LYS A 1 70 ? -19.384 21.367 -27.183 1.00 54.84 70 LYS A N 1
ATOM 519 C CA . LYS A 1 70 ? -19.665 22.692 -26.639 1.00 54.84 70 LYS A CA 1
ATOM 520 C C . LYS A 1 70 ? -20.276 22.596 -25.242 1.00 54.84 70 LYS A C 1
ATOM 522 O O . LYS A 1 70 ? -21.080 21.716 -24.976 1.00 54.84 70 LYS A O 1
ATOM 527 N N . ASN A 1 71 ? -19.990 23.622 -24.439 1.00 54.28 71 ASN A N 1
ATOM 528 C CA . ASN A 1 71 ? -20.793 24.100 -23.309 1.00 54.28 71 ASN A CA 1
ATOM 529 C C . ASN A 1 71 ? -21.143 23.074 -22.222 1.00 54.28 71 ASN A C 1
ATOM 531 O O . ASN A 1 71 ? -22.228 22.499 -22.213 1.00 54.28 71 ASN A O 1
ATOM 535 N N . VAL A 1 72 ? -20.281 22.988 -21.207 1.00 54.25 72 VAL A N 1
ATOM 536 C CA . VAL A 1 72 ? -20.727 22.637 -19.855 1.00 54.25 72 VAL A CA 1
ATOM 537 C C . VAL A 1 72 ? -20.617 23.891 -18.998 1.00 54.25 72 VAL A C 1
ATOM 539 O O . VAL A 1 72 ? -19.528 24.401 -18.742 1.00 54.25 72 VAL A O 1
ATOM 542 N N . ASP A 1 73 ? -21.784 24.407 -18.637 1.00 63.91 73 ASP A N 1
ATOM 543 C CA . ASP A 1 73 ? -21.996 25.557 -17.767 1.00 63.91 73 ASP A CA 1
ATOM 544 C C . ASP A 1 73 ? -21.436 25.263 -16.357 1.00 63.91 73 ASP A C 1
ATOM 546 O O . ASP A 1 73 ? -21.751 24.213 -15.782 1.00 63.91 73 ASP A O 1
ATOM 550 N N . PRO A 1 74 ? -20.579 26.125 -15.780 1.00 56.88 74 PRO A N 1
ATOM 551 C CA . PRO A 1 74 ? -20.053 25.921 -14.440 1.00 56.88 74 PRO A CA 1
ATOM 552 C C . PRO A 1 74 ? -21.113 26.306 -13.400 1.00 56.88 74 PRO A C 1
ATOM 554 O O . PRO A 1 74 ? -21.142 27.430 -12.900 1.00 56.88 74 PRO A O 1
ATOM 557 N N . THR A 1 75 ? -21.970 25.359 -13.014 1.00 63.47 75 THR A N 1
ATOM 558 C CA . THR A 1 75 ? -22.820 25.563 -11.835 1.00 63.47 75 THR A CA 1
ATOM 559 C C . THR A 1 75 ? -21.957 25.675 -10.571 1.00 63.47 75 THR A C 1
ATOM 561 O O . THR A 1 75 ? -21.116 24.804 -10.327 1.00 63.47 75 THR A O 1
ATOM 564 N N . PRO A 1 76 ? -22.165 26.703 -9.730 1.00 61.41 76 PRO A N 1
ATOM 565 C CA . PRO A 1 76 ? -21.395 26.903 -8.510 1.00 61.41 76 PRO A CA 1
ATOM 566 C C . PRO A 1 76 ? -21.685 25.787 -7.502 1.00 61.41 76 PRO A C 1
ATOM 568 O O . PRO A 1 76 ? -22.808 25.629 -7.017 1.00 61.41 76 PRO A O 1
ATOM 571 N N . ILE A 1 77 ? -20.649 25.021 -7.165 1.00 51.25 77 ILE A N 1
ATOM 572 C CA . ILE A 1 77 ? -20.702 23.986 -6.133 1.00 51.25 77 ILE A CA 1
ATOM 573 C C . ILE A 1 77 ? -20.845 24.689 -4.778 1.00 51.25 77 ILE A C 1
ATOM 575 O O . ILE A 1 77 ? -19.889 25.236 -4.228 1.00 51.25 77 ILE A O 1
ATOM 579 N N . LYS A 1 78 ? -22.067 24.702 -4.235 1.00 49.09 78 LYS A N 1
ATOM 580 C CA . LYS A 1 78 ? -22.322 25.097 -2.847 1.00 49.09 78 LYS A CA 1
ATOM 581 C C . LYS A 1 78 ? -21.736 24.031 -1.924 1.00 49.09 78 LYS A C 1
ATOM 583 O O . LYS A 1 78 ? -22.262 22.924 -1.845 1.00 49.09 78 LYS A O 1
ATOM 588 N N . PHE A 1 79 ? -20.684 24.391 -1.198 1.00 51.50 79 PHE A N 1
ATOM 589 C CA . PHE A 1 79 ? -20.199 23.629 -0.053 1.00 51.50 79 PHE A CA 1
ATOM 590 C C . PHE A 1 79 ? -21.278 23.636 1.034 1.00 51.50 79 PHE A C 1
ATOM 592 O O . PHE A 1 79 ? -21.453 24.621 1.751 1.00 51.50 79 PHE A O 1
ATOM 599 N N . GLN A 1 80 ? -22.046 22.553 1.124 1.00 58.41 80 GLN A N 1
ATOM 600 C CA . GLN A 1 80 ? -22.894 22.297 2.279 1.00 58.41 80 GLN A CA 1
ATOM 601 C C . GLN A 1 80 ? -22.015 21.699 3.373 1.00 58.41 80 GLN A C 1
ATOM 603 O O . GLN A 1 80 ? -21.443 20.625 3.213 1.00 58.41 80 GLN A O 1
ATOM 608 N N . SER A 1 81 ? -21.886 22.425 4.475 1.00 58.97 81 SER A N 1
ATOM 609 C CA . SER A 1 81 ? -21.296 21.949 5.716 1.00 58.97 81 SER A CA 1
ATOM 610 C C . SER A 1 81 ? -22.164 20.824 6.282 1.00 58.97 81 SER A C 1
ATOM 612 O O . SER A 1 81 ? -23.253 21.059 6.800 1.00 58.97 81 SER A O 1
ATOM 614 N N . PHE A 1 82 ? -21.693 19.585 6.172 1.00 51.19 82 PHE A N 1
ATOM 615 C CA . PHE A 1 82 ? -22.302 18.437 6.838 1.00 51.19 82 PHE A CA 1
ATOM 616 C C . PHE A 1 82 ? -21.667 18.259 8.219 1.00 51.19 82 PHE A C 1
ATOM 618 O O . PHE A 1 82 ? -20.454 18.116 8.361 1.00 51.19 82 PHE A O 1
ATOM 625 N N . VAL A 1 83 ? -22.506 18.283 9.251 1.00 60.47 83 VAL A N 1
ATOM 626 C CA . VAL A 1 83 ? -22.133 17.898 10.613 1.00 60.47 83 VAL A CA 1
ATOM 627 C C . VAL A 1 83 ? -22.093 16.374 10.642 1.00 60.47 83 VAL A C 1
ATOM 629 O O . VAL A 1 83 ? -23.134 15.725 10.559 1.00 60.47 83 VAL A O 1
ATOM 632 N N . ILE A 1 84 ? -20.894 15.798 10.713 1.00 52.59 84 ILE A N 1
ATOM 633 C CA . ILE A 1 84 ? -20.725 14.355 10.892 1.00 52.59 84 ILE A CA 1
ATOM 634 C C . ILE A 1 84 ? -21.023 14.054 12.363 1.00 52.59 84 ILE A C 1
ATOM 636 O O . ILE A 1 84 ? -20.210 14.326 13.241 1.00 52.59 84 ILE A O 1
ATOM 640 N N . ILE A 1 85 ? -22.223 13.545 12.638 1.00 62.19 85 ILE A N 1
ATOM 641 C CA . ILE A 1 85 ? -22.558 12.955 13.935 1.00 62.19 85 ILE A CA 1
ATOM 642 C C . ILE A 1 85 ? -21.988 11.537 13.895 1.00 62.19 85 ILE A C 1
ATOM 644 O O . ILE A 1 85 ? -22.540 10.675 13.213 1.00 62.19 85 ILE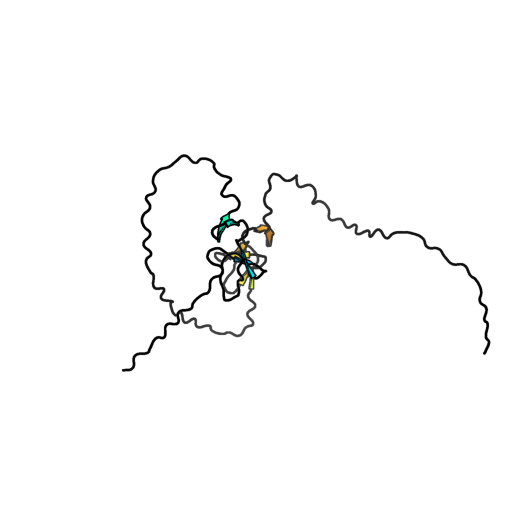 A O 1
ATOM 648 N N . GLU A 1 86 ? -20.856 11.305 14.559 1.00 53.78 86 GLU A N 1
ATOM 649 C CA . GLU A 1 86 ? -20.298 9.959 14.684 1.00 53.78 86 GLU A CA 1
ATOM 650 C C . GLU A 1 86 ? -21.296 9.075 15.450 1.00 53.78 86 GLU A C 1
ATOM 652 O O . GLU A 1 86 ? -21.625 9.383 16.602 1.00 53.78 86 GLU A O 1
ATOM 657 N N . PRO A 1 87 ? -21.825 7.993 14.846 1.00 52.47 87 PRO A N 1
ATOM 658 C CA . PRO A 1 87 ? -22.667 7.068 15.578 1.00 52.47 87 PRO A CA 1
ATOM 659 C C . PRO A 1 87 ? -21.802 6.412 16.651 1.00 52.47 87 PRO A C 1
ATOM 661 O O . PRO A 1 87 ? -20.823 5.729 16.356 1.00 52.47 87 PRO A O 1
ATOM 664 N N . THR A 1 88 ? -22.160 6.633 17.912 1.00 44.19 88 THR A N 1
ATOM 665 C CA . THR A 1 88 ? -21.545 5.954 19.050 1.00 44.19 88 THR A CA 1
ATOM 666 C C . THR A 1 88 ? -21.992 4.493 19.013 1.00 44.19 88 THR A C 1
ATOM 668 O O . THR A 1 88 ? -22.979 4.112 19.636 1.00 44.19 88 THR A O 1
ATOM 671 N N . TYR A 1 89 ? -21.325 3.682 18.193 1.00 56.25 89 TYR A N 1
ATOM 672 C CA . TYR A 1 89 ? -21.586 2.254 18.113 1.00 56.25 89 TYR A CA 1
ATOM 673 C C . TYR A 1 89 ? -20.852 1.584 19.275 1.00 56.25 89 TYR A C 1
ATOM 675 O O . TYR A 1 89 ? -19.628 1.461 19.283 1.00 56.25 89 TYR A O 1
ATOM 683 N N . SER A 1 90 ? -21.598 1.201 20.305 1.00 48.28 90 SER A N 1
ATOM 684 C CA . SER A 1 90 ? -21.107 0.403 21.424 1.00 48.28 90 SER A CA 1
ATOM 685 C C . SER A 1 90 ? -20.894 -1.045 20.969 1.00 48.28 90 SER A C 1
ATOM 687 O O . SER A 1 90 ? -21.716 -1.924 21.228 1.00 48.28 90 SER A O 1
ATOM 689 N N . GLU A 1 91 ? -19.785 -1.308 20.270 1.00 53.84 91 GLU A N 1
ATOM 690 C CA . GLU A 1 91 ? -19.373 -2.677 19.946 1.00 53.84 91 GLU A CA 1
ATOM 691 C C . GLU A 1 91 ? -19.053 -3.444 21.230 1.00 53.84 91 GLU A C 1
ATOM 693 O O . GLU A 1 91 ? -18.072 -3.195 21.934 1.00 53.84 91 GLU A O 1
ATOM 698 N N . THR A 1 92 ? -19.914 -4.407 21.543 1.00 43.25 92 THR A N 1
ATOM 699 C CA . THR A 1 92 ? -19.736 -5.332 22.657 1.00 43.25 92 THR A CA 1
ATOM 700 C C . THR A 1 92 ? -18.753 -6.417 22.215 1.00 43.25 92 THR A C 1
ATOM 702 O O . THR A 1 92 ? -19.144 -7.495 21.775 1.00 43.25 92 THR A O 1
ATOM 705 N N . THR A 1 93 ? -17.451 -6.130 22.279 1.00 45.28 93 THR A N 1
ATOM 706 C CA . THR A 1 93 ? -16.403 -7.117 21.986 1.00 45.28 93 THR A CA 1
ATOM 707 C C . THR A 1 93 ? -16.360 -8.166 23.096 1.00 45.28 93 THR A C 1
ATOM 709 O O . THR A 1 93 ? -15.747 -8.004 24.154 1.00 45.28 93 THR A O 1
ATOM 712 N N . THR A 1 94 ? -17.053 -9.281 22.868 1.00 47.25 94 THR A N 1
ATOM 713 C CA . THR A 1 94 ? -16.977 -10.464 23.725 1.00 47.25 94 THR A CA 1
ATOM 714 C C . THR A 1 94 ? -15.585 -11.067 23.555 1.00 47.25 94 THR A C 1
ATOM 716 O O . THR A 1 94 ? -15.307 -11.810 22.618 1.00 47.25 94 THR A O 1
ATOM 719 N N . THR A 1 95 ? -14.677 -10.672 24.447 1.00 44.44 95 THR A N 1
ATOM 720 C CA . THR A 1 95 ? -13.283 -11.122 24.504 1.00 44.44 95 THR A CA 1
ATOM 721 C C . THR A 1 95 ? -13.239 -12.610 24.854 1.00 44.44 95 THR A C 1
ATOM 723 O O . THR A 1 95 ? -13.044 -12.997 26.006 1.00 44.44 95 THR A O 1
ATOM 726 N N . THR A 1 96 ? -13.426 -13.468 23.855 1.00 57.28 96 THR A N 1
ATOM 727 C CA . THR A 1 96 ? -13.095 -14.888 23.965 1.00 57.28 96 THR A CA 1
ATOM 728 C C . THR A 1 96 ? -11.600 -15.006 23.716 1.00 57.28 96 THR A C 1
ATOM 730 O O . THR A 1 96 ? -11.133 -14.879 22.587 1.00 57.28 96 THR A O 1
ATOM 733 N N . LYS A 1 97 ? -10.837 -15.185 24.798 1.00 57.81 97 LYS A N 1
ATOM 734 C CA . LYS A 1 97 ? -9.385 -15.406 24.791 1.00 57.81 97 LYS A CA 1
ATOM 735 C C . LYS A 1 97 ? -9.041 -16.752 24.137 1.00 57.81 97 LYS A C 1
ATOM 737 O O . LYS A 1 97 ? -8.621 -17.678 24.819 1.00 57.81 97 LYS A O 1
ATOM 742 N N . ASN A 1 98 ? -9.197 -16.856 22.824 1.00 62.16 98 ASN A N 1
ATOM 743 C CA . ASN A 1 98 ? -8.389 -17.766 22.025 1.00 62.16 98 ASN A CA 1
ATOM 744 C C . ASN A 1 98 ? -7.283 -16.936 21.365 1.00 62.16 98 ASN A C 1
ATOM 746 O O . ASN A 1 98 ? -7.554 -15.805 20.958 1.00 62.16 98 ASN A O 1
ATOM 750 N N . PRO A 1 99 ? -6.043 -17.447 21.262 1.00 62.84 99 PRO A N 1
ATOM 751 C CA . PRO A 1 99 ? -5.009 -16.832 20.443 1.00 62.84 99 PRO A CA 1
ATOM 752 C C . PRO A 1 99 ? -5.481 -16.886 18.988 1.00 62.84 99 PRO A C 1
ATOM 754 O O . PRO A 1 99 ? -5.286 -17.868 18.273 1.00 62.84 99 PRO A O 1
ATOM 757 N N . PHE A 1 100 ? -6.211 -15.847 18.600 1.00 62.31 100 PHE A N 1
ATOM 758 C CA . PHE A 1 100 ? -6.815 -15.693 17.296 1.00 62.31 100 PHE A CA 1
ATOM 759 C C . PHE A 1 100 ? -5.684 -15.374 16.328 1.00 62.31 100 PHE A C 1
ATOM 761 O O . PHE A 1 100 ? -5.264 -14.228 16.190 1.00 62.31 100 PHE A O 1
ATOM 768 N N . PHE A 1 101 ? -5.111 -16.411 15.724 1.00 70.75 101 PHE A N 1
ATOM 769 C CA . PHE A 1 101 ? -4.238 -16.229 14.580 1.00 70.75 101 PHE A CA 1
ATOM 770 C C . PHE A 1 101 ? -5.141 -15.811 13.422 1.00 70.75 101 PHE A C 1
ATOM 772 O O . PHE A 1 101 ? -5.932 -16.644 12.973 1.00 70.75 101 PHE A O 1
ATOM 779 N N . PRO A 1 102 ? -5.077 -14.551 12.951 1.00 79.12 102 PRO A N 1
ATOM 780 C CA . PRO A 1 102 ? -5.875 -14.150 11.808 1.00 79.12 102 PRO A CA 1
ATOM 781 C C . PRO A 1 102 ? -5.526 -15.079 10.647 1.00 79.12 102 PRO A C 1
ATOM 783 O O . PRO A 1 102 ? -4.344 -15.290 10.335 1.00 79.12 102 PRO A O 1
ATOM 786 N N . GLY A 1 103 ? -6.552 -15.683 10.049 1.00 91.00 103 GLY A N 1
ATOM 787 C CA . GLY A 1 103 ? -6.372 -16.577 8.914 1.00 91.00 103 GLY A CA 1
ATOM 788 C C . GLY A 1 103 ? -5.606 -15.854 7.806 1.00 91.00 103 GLY A C 1
ATOM 789 O O . GLY A 1 103 ? -5.741 -14.643 7.630 1.00 91.00 103 GLY A O 1
ATOM 790 N N . LYS A 1 104 ? -4.770 -16.573 7.058 1.00 95.06 104 LYS A N 1
ATOM 791 C CA . LYS A 1 104 ? -4.069 -16.013 5.897 1.00 95.06 104 LYS A CA 1
ATOM 792 C C . LYS A 1 104 ? -4.778 -16.463 4.629 1.00 95.06 104 LYS A C 1
ATOM 794 O O . LYS A 1 104 ? -4.866 -17.662 4.387 1.00 95.06 104 LYS A O 1
ATOM 799 N N . ALA A 1 105 ? -5.235 -15.511 3.823 1.00 96.38 105 ALA A N 1
ATOM 800 C CA . ALA A 1 105 ? -5.808 -15.776 2.508 1.00 96.38 105 ALA A CA 1
ATOM 801 C C . ALA A 1 105 ? -4.807 -15.437 1.399 1.00 96.38 105 ALA A C 1
ATOM 803 O O . ALA A 1 105 ? -4.062 -14.451 1.477 1.00 96.38 105 ALA A O 1
ATOM 804 N N . LYS A 1 106 ? -4.779 -16.264 0.356 1.00 97.50 106 LYS A N 1
ATOM 805 C CA . LYS A 1 106 ? -4.020 -16.008 -0.873 1.00 97.50 106 LYS A CA 1
ATOM 806 C C . LYS A 1 106 ? -4.822 -15.115 -1.834 1.00 97.50 106 LYS A C 1
ATOM 808 O O . LYS A 1 106 ? -6.047 -15.045 -1.718 1.00 97.50 106 LYS A O 1
ATOM 813 N N . PRO A 1 107 ? -4.169 -14.448 -2.801 1.00 97.81 107 PRO A N 1
ATOM 814 C CA . PRO A 1 107 ? -4.849 -13.783 -3.911 1.00 97.81 107 PRO A CA 1
ATOM 815 C C . PRO A 1 107 ? -5.937 -14.670 -4.541 1.00 97.81 107 PRO A C 1
ATOM 817 O O . PRO A 1 107 ? -5.701 -15.841 -4.823 1.00 97.81 107 PRO A O 1
ATOM 820 N N . GLY A 1 108 ? -7.135 -14.114 -4.734 1.00 96.06 108 GLY A N 1
ATOM 821 C CA . GLY A 1 108 ? -8.317 -14.817 -5.245 1.00 96.06 108 GLY A CA 1
ATOM 822 C C . GLY A 1 108 ? -9.171 -15.524 -4.184 1.00 96.06 108 GLY A C 1
ATOM 823 O O . GLY A 1 108 ? -10.326 -15.834 -4.463 1.00 96.06 108 GLY A O 1
ATOM 824 N N . GLN A 1 109 ? -8.660 -15.743 -2.968 1.00 97.50 109 GLN A N 1
ATOM 825 C CA . GLN A 1 109 ? -9.437 -16.345 -1.879 1.00 97.50 109 GLN A CA 1
ATOM 826 C C . GLN A 1 109 ? -10.319 -15.322 -1.151 1.00 97.50 109 GLN A C 1
ATOM 828 O O . GLN A 1 109 ? -10.120 -14.109 -1.263 1.00 97.50 109 GLN A O 1
ATOM 833 N N . LEU A 1 110 ? -11.289 -15.834 -0.388 1.00 96.88 110 LEU A N 1
ATOM 834 C CA . LEU A 1 110 ? -12.171 -15.040 0.462 1.00 96.88 110 LEU A CA 1
ATOM 835 C C . LEU A 1 110 ? -11.397 -14.397 1.619 1.00 96.88 110 LEU A C 1
ATOM 837 O O . LEU A 1 110 ? -10.526 -15.019 2.227 1.00 96.88 110 LEU A O 1
ATOM 841 N N . CYS A 1 111 ? -11.755 -13.161 1.941 1.00 97.00 111 CYS A N 1
ATOM 842 C CA . CYS A 1 111 ? -11.212 -12.407 3.062 1.00 97.00 111 CYS A CA 1
ATOM 843 C C . CYS A 1 111 ? -12.330 -11.765 3.883 1.00 97.00 111 CYS A C 1
ATOM 845 O O . CYS A 1 111 ? -13.403 -11.433 3.374 1.00 97.00 111 CYS A O 1
ATOM 847 N N . SER A 1 112 ? -12.054 -11.586 5.170 1.00 95.00 112 SER A N 1
ATOM 848 C CA . SER A 1 112 ? -12.947 -10.988 6.161 1.00 95.00 112 SER A CA 1
ATOM 849 C C . SER A 1 112 ? -12.117 -10.185 7.166 1.00 95.00 112 SER A C 1
ATOM 851 O O . SER A 1 112 ? -10.894 -10.114 7.059 1.00 95.00 112 SER A O 1
ATOM 853 N N . PHE A 1 113 ? -12.764 -9.590 8.166 1.00 88.00 113 PHE A N 1
ATOM 854 C CA . PHE A 1 113 ? -12.087 -8.914 9.279 1.00 88.00 113 PHE A CA 1
ATOM 855 C C . PHE A 1 113 ? -11.151 -9.852 10.072 1.00 88.00 113 PHE A C 1
ATOM 857 O O . PHE A 1 113 ? -10.188 -9.394 10.678 1.00 88.00 113 PHE A O 1
ATOM 864 N N . GLU A 1 114 ? -11.383 -11.164 10.007 1.00 91.00 114 GLU A N 1
ATOM 865 C CA . GLU A 1 114 ? -10.580 -12.198 10.671 1.00 91.00 114 GLU A CA 1
ATOM 866 C C . GLU A 1 114 ? -9.482 -12.794 9.778 1.00 91.00 114 GLU A C 1
ATOM 868 O O . GLU A 1 114 ? -8.577 -13.469 10.274 1.00 91.00 114 GLU A O 1
ATOM 873 N N . VAL A 1 115 ? -9.552 -12.568 8.461 1.00 94.31 115 VAL A N 1
ATOM 874 C CA . VAL A 1 115 ? -8.682 -13.211 7.471 1.00 94.31 115 VAL A CA 1
ATOM 875 C C . VAL A 1 115 ? -7.944 -12.158 6.654 1.00 94.31 115 VAL A C 1
ATOM 877 O O . VAL A 1 115 ? -8.529 -11.454 5.830 1.00 94.31 115 VAL A O 1
ATOM 880 N N . SER A 1 116 ? -6.630 -12.083 6.849 1.00 95.19 116 SER A N 1
ATOM 881 C CA . SER A 1 116 ? -5.773 -11.111 6.179 1.00 95.19 116 SER A CA 1
ATOM 882 C C . SER A 1 116 ? -5.206 -11.661 4.872 1.00 95.19 116 SER A C 1
ATOM 884 O O . SER A 1 116 ? -4.689 -12.781 4.805 1.00 95.19 116 SER A O 1
ATOM 886 N N . CYS A 1 117 ? -5.276 -10.848 3.821 1.00 96.88 117 CYS A N 1
ATOM 887 C CA . CYS A 1 117 ? -4.710 -11.174 2.520 1.00 96.88 117 CYS A CA 1
ATOM 888 C C . CYS A 1 117 ? -3.177 -11.148 2.553 1.00 96.88 117 CYS A C 1
ATOM 890 O O . CYS A 1 117 ? -2.559 -10.281 3.170 1.00 96.88 117 CYS A O 1
ATOM 892 N N . THR A 1 118 ? -2.552 -12.093 1.856 1.00 96.06 118 THR A N 1
ATOM 893 C CA . THR A 1 118 ? -1.092 -12.237 1.767 1.00 96.06 118 THR A CA 1
ATOM 894 C C . THR A 1 118 ? -0.592 -12.023 0.338 1.00 96.06 118 THR A C 1
ATOM 896 O O . THR A 1 118 ? -1.377 -11.890 -0.599 1.00 96.06 118 THR A O 1
ATOM 899 N N . GLY A 1 119 ? 0.728 -11.929 0.148 1.00 94.44 119 GLY A N 1
ATOM 900 C CA . GLY A 1 119 ? 1.318 -11.874 -1.195 1.00 94.44 119 GLY A CA 1
ATOM 901 C C . GLY A 1 119 ? 0.955 -10.613 -1.984 1.00 94.44 119 GLY A C 1
ATOM 902 O O . GLY A 1 119 ? 0.550 -10.714 -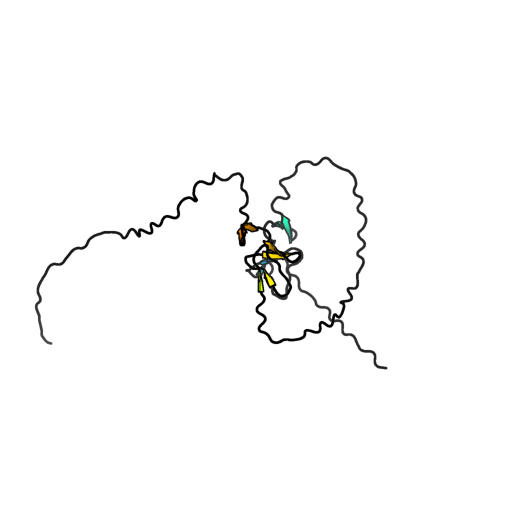3.134 1.00 94.44 119 GLY A O 1
ATOM 903 N N . LYS A 1 120 ? 1.086 -9.424 -1.371 1.00 95.88 120 LYS A N 1
ATOM 904 C CA . LYS A 1 120 ? 0.836 -8.114 -2.017 1.00 95.88 120 LYS A CA 1
ATOM 905 C C . LYS A 1 120 ? -0.585 -7.966 -2.585 1.00 95.88 120 LYS A C 1
ATOM 907 O O . LYS A 1 120 ? -0.799 -7.327 -3.618 1.00 95.88 120 LYS A O 1
ATOM 912 N N . SER A 1 121 ? -1.556 -8.552 -1.892 1.00 97.06 121 SER A N 1
ATOM 913 C CA . SER A 1 121 ? -2.980 -8.399 -2.174 1.00 97.06 121 SER A CA 1
ATOM 914 C C . SER A 1 121 ? -3.698 -7.692 -1.021 1.00 97.06 121 SER A C 1
ATOM 916 O O . SER A 1 121 ? -3.217 -7.691 0.113 1.00 97.06 121 SER A O 1
ATOM 918 N N . ARG A 1 122 ? -4.837 -7.058 -1.310 1.00 97.00 122 ARG A N 1
ATOM 919 C CA . ARG A 1 122 ? -5.726 -6.427 -0.326 1.00 97.00 122 ARG A CA 1
ATOM 920 C C . ARG A 1 122 ? -7.129 -7.005 -0.430 1.00 97.00 122 ARG A C 1
ATOM 922 O O . ARG A 1 122 ? -7.563 -7.377 -1.518 1.00 97.00 122 ARG A O 1
ATOM 929 N N . CYS A 1 123 ? -7.853 -7.014 0.684 1.00 97.62 123 CYS A N 1
ATOM 930 C CA . CYS A 1 123 ? -9.250 -7.420 0.681 1.00 97.62 123 CYS A CA 1
ATOM 931 C C . CYS A 1 123 ? -10.101 -6.368 -0.045 1.00 97.62 123 CYS A C 1
ATOM 933 O O . CYS A 1 123 ? -10.106 -5.193 0.333 1.00 97.62 123 CYS A O 1
ATOM 935 N N . TYR A 1 124 ? -10.792 -6.779 -1.105 1.00 96.81 124 TYR A N 1
ATOM 936 C CA . TYR A 1 124 ? -11.701 -5.952 -1.888 1.00 96.81 124 TYR A CA 1
ATOM 937 C C . TYR A 1 124 ? -12.954 -6.765 -2.222 1.00 96.81 124 TYR A C 1
ATOM 939 O O . TYR A 1 124 ? -12.863 -7.834 -2.817 1.00 96.81 124 TYR A O 1
ATOM 947 N N . LYS A 1 125 ? -14.131 -6.279 -1.800 1.00 96.44 125 LYS A N 1
ATOM 948 C CA . LYS A 1 125 ? -15.422 -6.983 -1.951 1.00 96.44 125 LYS A CA 1
ATOM 949 C C . LYS A 1 125 ? -15.378 -8.449 -1.469 1.00 96.44 125 LYS A C 1
ATOM 951 O O . LYS A 1 125 ? -15.850 -9.358 -2.148 1.00 96.44 125 LYS A O 1
ATOM 956 N N . GLY A 1 126 ? -14.766 -8.674 -0.305 1.00 96.50 126 GLY A N 1
ATOM 957 C CA . GLY A 1 126 ? -14.666 -9.999 0.317 1.00 96.50 126 GLY A CA 1
ATOM 958 C C . GLY A 1 126 ? -13.679 -10.961 -0.347 1.00 96.50 126 GLY A C 1
ATOM 959 O O . GLY A 1 126 ? -13.634 -12.116 0.054 1.00 96.50 126 GLY A O 1
ATOM 960 N N . HIS A 1 127 ? -12.880 -10.518 -1.326 1.00 97.75 127 HIS A N 1
ATOM 961 C CA . HIS A 1 127 ? -11.848 -11.335 -1.970 1.00 97.75 127 HIS A CA 1
ATOM 962 C C . HIS A 1 127 ? -10.483 -10.640 -1.962 1.00 97.75 127 HIS A C 1
ATOM 964 O O . HIS A 1 127 ? -10.390 -9.412 -2.011 1.00 97.75 127 HIS A O 1
ATOM 970 N N . CYS A 1 128 ? -9.400 -11.412 -1.925 1.00 98.12 128 CYS A N 1
ATOM 971 C CA . CYS A 1 128 ? -8.047 -10.869 -2.004 1.00 98.12 128 CYS A CA 1
ATOM 972 C C . CYS A 1 128 ? -7.683 -10.485 -3.445 1.00 98.12 128 CYS A C 1
ATOM 974 O O . CYS A 1 128 ? -7.500 -11.347 -4.303 1.00 98.12 128 CYS A O 1
ATOM 976 N N . HIS A 1 129 ? -7.523 -9.189 -3.707 1.00 97.88 129 HIS A N 1
ATOM 977 C CA . HIS A 1 129 ? -7.135 -8.636 -5.007 1.00 97.88 129 HIS A CA 1
ATOM 978 C C . HIS A 1 129 ? -5.698 -8.111 -4.989 1.00 97.88 129 HIS A C 1
ATOM 980 O O . HIS A 1 129 ? -5.285 -7.466 -4.027 1.00 97.88 129 HIS A O 1
ATOM 986 N N . CYS A 1 130 ? -4.938 -8.340 -6.062 1.00 98.19 130 CYS A N 1
ATOM 987 C CA . CYS A 1 130 ? -3.588 -7.791 -6.201 1.00 98.19 130 CYS A CA 1
ATOM 988 C C . CYS A 1 130 ? -3.595 -6.255 -6.187 1.00 98.19 130 CYS A C 1
ATOM 990 O O . CYS A 1 130 ? -4.492 -5.627 -6.752 1.00 98.19 130 CYS A O 1
ATOM 992 N N . LEU A 1 131 ? -2.589 -5.658 -5.545 1.00 96.56 131 LEU A N 1
ATOM 993 C CA . LEU A 1 131 ? -2.390 -4.207 -5.550 1.00 96.56 131 LEU A CA 1
ATOM 994 C C . LEU A 1 131 ? -2.079 -3.681 -6.964 1.00 96.56 131 LEU A C 1
ATOM 996 O O . LEU A 1 131 ? -1.646 -4.428 -7.845 1.00 96.56 131 LEU A O 1
ATOM 1000 N N . SER A 1 132 ? -2.264 -2.375 -7.176 1.00 93.50 132 SER A N 1
ATOM 1001 C CA . SER A 1 132 ? -1.889 -1.702 -8.425 1.00 93.50 132 SER A CA 1
ATOM 1002 C C . SER A 1 132 ? -0.423 -1.974 -8.782 1.00 93.50 132 SER A C 1
ATOM 1004 O O . SER A 1 132 ? 0.443 -1.985 -7.911 1.00 93.50 132 SER A O 1
ATOM 1006 N N . GLY A 1 133 ? -0.148 -2.232 -10.063 1.00 91.38 133 GLY A N 1
ATOM 1007 C CA . GLY A 1 133 ? 1.183 -2.639 -10.536 1.00 91.38 133 GLY A CA 1
ATOM 1008 C C . GLY A 1 133 ? 1.457 -4.145 -10.451 1.00 91.38 133 GLY A C 1
ATOM 1009 O O . GLY A 1 133 ? 2.498 -4.597 -10.923 1.00 91.38 133 GLY A O 1
ATOM 1010 N N . TYR A 1 134 ? 0.518 -4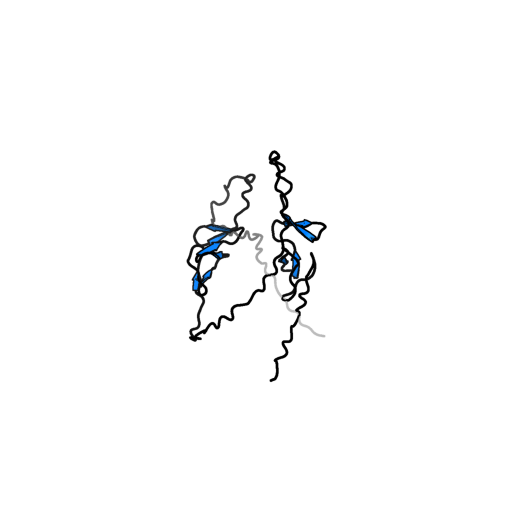.942 -9.931 1.00 95.94 134 TYR A N 1
ATOM 1011 C CA . TYR A 1 134 ? 0.598 -6.402 -9.907 1.00 95.94 134 TYR A CA 1
ATOM 1012 C C . TYR A 1 134 ? -0.525 -7.039 -10.730 1.00 95.94 134 TYR A C 1
ATOM 1014 O O . TYR A 1 134 ? -1.606 -6.473 -10.894 1.00 95.94 134 TYR A O 1
ATOM 1022 N N . LYS A 1 135 ? -0.269 -8.237 -11.257 1.00 94.88 135 LYS A N 1
ATOM 1023 C CA . LYS A 1 135 ? -1.266 -9.097 -11.901 1.00 94.88 135 LYS A CA 1
ATOM 1024 C C . LYS A 1 135 ? -1.299 -10.454 -11.206 1.00 94.88 135 LYS A C 1
ATOM 1026 O O . LYS A 1 135 ? -0.276 -10.930 -10.720 1.00 94.88 135 LYS A O 1
ATOM 1031 N N . MET A 1 136 ? -2.473 -11.070 -11.173 1.00 95.06 136 MET A N 1
ATOM 1032 C CA . MET A 1 136 ? -2.637 -12.414 -10.627 1.00 95.06 136 MET A CA 1
ATOM 1033 C C . MET A 1 136 ? -2.022 -13.431 -11.598 1.00 95.06 136 MET A C 1
ATOM 1035 O O . MET A 1 136 ? -2.356 -13.433 -12.784 1.00 95.06 136 MET A O 1
ATOM 1039 N N . ALA A 1 137 ? -1.104 -14.262 -11.108 1.00 95.31 137 ALA A N 1
ATOM 1040 C CA . ALA A 1 137 ? -0.518 -15.378 -11.842 1.00 95.31 137 ALA A CA 1
ATOM 1041 C C . ALA A 1 137 ? -0.586 -16.629 -10.957 1.00 95.31 137 ALA A C 1
ATOM 1043 O O . ALA A 1 137 ? 0.259 -16.845 -10.092 1.00 95.31 137 ALA A O 1
ATOM 1044 N N . GLY A 1 138 ? -1.638 -17.428 -11.144 1.00 93.56 138 GLY A N 1
ATOM 1045 C CA . GLY A 1 138 ? -1.970 -18.510 -10.217 1.00 93.56 138 GLY A CA 1
ATOM 1046 C C . GLY A 1 138 ? -2.440 -17.949 -8.874 1.00 93.56 138 GLY A C 1
ATOM 1047 O O . GLY A 1 138 ? -3.335 -17.111 -8.838 1.00 93.56 138 GLY A O 1
ATOM 1048 N N . GLU A 1 139 ? -1.814 -18.389 -7.783 1.00 94.75 139 GLU A N 1
ATOM 1049 C CA . GLU A 1 139 ? -2.132 -17.954 -6.414 1.00 94.75 139 GLU A CA 1
ATOM 1050 C C . GLU A 1 139 ? -1.192 -16.849 -5.895 1.00 94.75 139 GLU A C 1
ATOM 1052 O O . GLU A 1 139 ? -1.110 -16.618 -4.689 1.00 94.75 139 GLU A O 1
ATOM 1057 N N . GLU A 1 140 ? -0.445 -16.182 -6.778 1.00 96.31 140 GLU A N 1
ATOM 1058 C CA . GLU A 1 140 ? 0.508 -15.137 -6.405 1.00 96.31 140 GLU A CA 1
ATOM 1059 C C . GLU A 1 140 ? 0.312 -13.865 -7.241 1.00 96.31 140 GLU A C 1
ATOM 1061 O O . GLU A 1 140 ? -0.063 -13.901 -8.418 1.00 96.31 140 GLU A O 1
ATOM 1066 N N . CYS A 1 141 ? 0.566 -12.712 -6.621 1.00 97.31 141 CYS A N 1
ATOM 1067 C CA . CYS A 1 141 ? 0.598 -11.429 -7.309 1.00 97.31 141 CYS A CA 1
ATOM 1068 C C . CYS A 1 141 ? 2.012 -11.151 -7.821 1.00 97.31 141 CYS A C 1
ATOM 1070 O O . CYS A 1 141 ? 2.918 -10.829 -7.050 1.00 97.31 141 CYS A O 1
ATOM 1072 N N . VAL A 1 142 ? 2.188 -11.215 -9.138 1.00 95.69 142 VAL A N 1
ATOM 1073 C CA . VAL A 1 142 ? 3.461 -10.911 -9.804 1.00 95.69 142 VAL A CA 1
ATOM 1074 C C . VAL A 1 142 ? 3.443 -9.494 -10.363 1.00 95.69 142 VAL A C 1
ATOM 1076 O O . VAL A 1 142 ? 2.387 -8.977 -10.725 1.00 95.69 142 VAL A O 1
ATOM 1079 N N . ILE A 1 143 ? 4.606 -8.844 -10.432 1.00 92.31 143 ILE A N 1
ATOM 1080 C CA . ILE A 1 143 ? 4.718 -7.483 -10.972 1.00 92.31 143 ILE A CA 1
ATOM 1081 C C . ILE A 1 143 ? 4.224 -7.489 -12.425 1.00 92.31 143 ILE A C 1
ATOM 1083 O O . ILE A 1 143 ? 4.627 -8.325 -13.242 1.00 92.31 143 I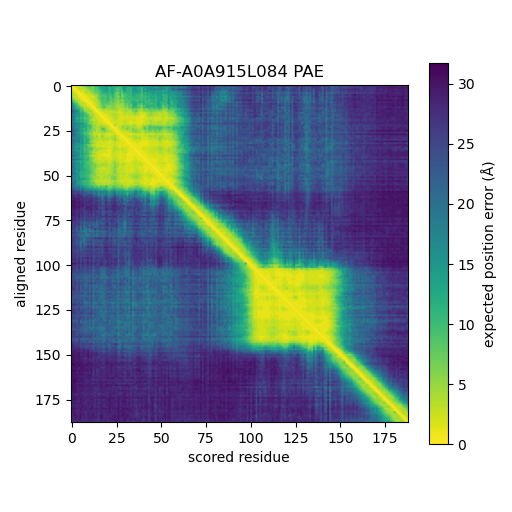LE A O 1
ATOM 1087 N N . LYS A 1 144 ? 3.327 -6.558 -12.753 1.00 92.06 144 LYS A N 1
ATOM 1088 C CA . LYS A 1 144 ? 2.937 -6.275 -14.130 1.00 92.06 144 LYS A CA 1
ATOM 1089 C C . LYS A 1 144 ? 4.115 -5.550 -14.770 1.00 92.06 144 LYS A C 1
ATOM 1091 O O . LYS A 1 144 ? 4.256 -4.343 -14.613 1.00 92.06 144 LYS A O 1
ATOM 1096 N N . TRP A 1 145 ? 4.978 -6.298 -15.454 1.00 83.19 145 TRP A N 1
ATOM 1097 C CA . TRP A 1 145 ? 6.017 -5.695 -16.281 1.00 83.19 145 TRP A CA 1
ATOM 1098 C C . TRP A 1 145 ? 5.354 -4.703 -17.243 1.00 83.19 145 TRP A C 1
ATOM 1100 O O . TRP A 1 145 ? 4.310 -5.044 -17.815 1.00 83.19 145 TRP A O 1
ATOM 1110 N N . PRO A 1 146 ? 5.888 -3.478 -17.386 1.00 77.06 146 PRO A N 1
ATOM 1111 C CA . PRO A 1 146 ? 5.393 -2.565 -18.396 1.00 77.06 146 PRO A CA 1
ATOM 1112 C C . PRO A 1 146 ? 5.528 -3.297 -19.728 1.00 77.06 146 PRO A C 1
ATOM 1114 O O . PRO A 1 146 ? 6.608 -3.777 -20.075 1.00 77.06 146 PRO A O 1
ATOM 1117 N N . ASN A 1 147 ? 4.401 -3.482 -20.416 1.00 61.56 147 ASN A N 1
ATOM 1118 C CA . ASN A 1 147 ? 4.379 -4.053 -21.753 1.00 61.56 147 ASN A CA 1
ATOM 1119 C C . ASN A 1 147 ? 5.025 -3.021 -22.679 1.00 61.56 147 ASN A C 1
ATOM 1121 O O . ASN A 1 147 ? 4.345 -2.287 -23.393 1.00 61.56 147 ASN A O 1
ATOM 1125 N N . ASN A 1 148 ? 6.349 -2.924 -22.627 1.00 58.66 148 ASN A N 1
ATOM 1126 C CA . ASN A 1 148 ? 7.126 -2.255 -23.639 1.00 58.66 148 ASN A CA 1
ATOM 1127 C C . ASN A 1 148 ? 6.992 -3.164 -24.857 1.00 58.66 148 ASN A C 1
ATOM 1129 O O . ASN A 1 148 ? 7.806 -4.060 -25.060 1.00 58.66 148 ASN A O 1
ATOM 1133 N N . ASN A 1 149 ? 5.955 -2.950 -25.668 1.00 61.50 149 ASN A N 1
ATOM 1134 C CA . ASN A 1 149 ? 5.800 -3.616 -26.964 1.00 61.50 149 ASN A CA 1
ATOM 1135 C C . ASN A 1 149 ? 6.985 -3.317 -27.919 1.00 61.50 149 ASN A C 1
ATOM 1137 O O . ASN A 1 149 ? 7.026 -3.844 -29.021 1.00 61.50 149 ASN A O 1
ATOM 1141 N N . ASN A 1 150 ? 7.970 -2.529 -27.470 1.00 61.59 150 ASN A N 1
ATOM 1142 C CA . ASN A 1 150 ? 9.278 -2.321 -28.077 1.00 61.59 150 ASN A CA 1
ATOM 1143 C C . ASN A 1 150 ? 10.396 -2.948 -27.212 1.00 61.59 150 ASN A C 1
ATOM 1145 O O . ASN A 1 150 ? 11.244 -2.237 -26.673 1.00 61.59 150 ASN A O 1
ATOM 1149 N N . GLY A 1 151 ? 10.396 -4.273 -27.044 1.00 46.09 151 GLY A N 1
ATOM 1150 C CA . GLY A 1 151 ? 11.468 -5.014 -26.366 1.00 46.09 151 GLY A CA 1
ATOM 1151 C C . GLY A 1 151 ? 11.552 -6.463 -26.860 1.00 46.09 151 GLY A C 1
ATOM 1152 O O . GLY A 1 151 ? 10.510 -7.065 -27.108 1.00 46.09 151 GLY A O 1
ATOM 1153 N N . PRO A 1 152 ? 12.765 -7.010 -27.069 1.00 45.88 152 PRO A N 1
ATOM 1154 C CA . PRO A 1 152 ? 13.020 -8.116 -27.987 1.00 45.88 152 PRO A CA 1
ATOM 1155 C C . PRO A 1 152 ? 12.381 -9.424 -27.516 1.00 45.88 152 PRO A C 1
ATOM 1157 O O . PRO A 1 152 ? 12.320 -9.714 -26.322 1.00 45.88 152 PRO A O 1
ATOM 1160 N N . SER A 1 153 ? 11.932 -10.211 -28.493 1.00 48.56 153 SER A N 1
ATOM 1161 C CA . SER A 1 153 ? 11.328 -11.532 -28.352 1.00 48.56 153 SER A CA 1
ATOM 1162 C C . SER A 1 153 ? 11.923 -12.365 -27.217 1.00 48.56 153 SER A C 1
ATOM 1164 O O . SER A 1 153 ? 13.126 -12.622 -27.153 1.00 48.56 153 SER A O 1
ATOM 1166 N N . ALA A 1 154 ? 11.036 -12.848 -26.349 1.00 49.97 154 ALA A N 1
ATOM 1167 C CA . ALA A 1 154 ? 11.323 -13.868 -25.358 1.00 49.97 154 ALA A CA 1
ATOM 1168 C C . ALA A 1 154 ? 11.943 -15.106 -26.031 1.00 49.97 154 ALA A C 1
ATOM 1170 O O . ALA A 1 154 ? 11.270 -15.866 -26.725 1.00 49.97 154 ALA A O 1
ATOM 1171 N N . SER A 1 155 ? 13.245 -15.308 -25.836 1.00 49.28 155 SER A N 1
ATOM 1172 C CA . SER A 1 155 ? 13.966 -16.535 -26.208 1.00 49.28 155 SER A CA 1
ATOM 1173 C C . SER A 1 155 ? 15.148 -16.812 -25.269 1.00 49.28 155 SER A C 1
ATOM 1175 O O . SER A 1 155 ? 16.159 -17.343 -25.704 1.00 49.28 155 SER A O 1
ATOM 1177 N N . MET A 1 156 ? 15.062 -16.446 -23.982 1.00 48.34 156 MET A N 1
ATOM 1178 C CA . MET A 1 156 ? 16.145 -16.691 -23.004 1.00 48.34 156 MET A CA 1
ATOM 1179 C C . MET A 1 156 ? 15.643 -17.091 -21.599 1.00 48.34 156 MET A C 1
ATOM 1181 O O . MET A 1 156 ? 16.283 -16.802 -20.597 1.00 48.34 156 MET A O 1
ATOM 1185 N N . LEU A 1 157 ? 14.513 -17.798 -21.493 1.00 51.25 157 LEU A N 1
ATOM 1186 C CA . LEU A 1 157 ? 14.183 -18.572 -20.282 1.00 51.25 157 LEU A CA 1
ATOM 1187 C C . LEU A 1 157 ? 13.889 -20.024 -20.658 1.00 51.25 157 LEU A C 1
ATOM 1189 O O . LEU A 1 157 ? 12.812 -20.567 -20.438 1.00 51.25 157 LEU A O 1
ATOM 1193 N N . GLY A 1 158 ? 14.898 -20.650 -21.256 1.00 47.41 158 GLY A N 1
ATOM 1194 C CA . GLY A 1 158 ? 15.008 -22.092 -21.367 1.00 47.41 158 GLY A CA 1
ATOM 1195 C C . GLY A 1 158 ? 16.344 -22.528 -20.782 1.00 47.41 158 GLY A C 1
ATOM 1196 O O . GLY A 1 158 ? 17.378 -22.250 -21.376 1.00 47.41 158 GLY A O 1
ATOM 1197 N N . ARG A 1 159 ? 16.278 -23.280 -19.674 1.00 45.28 159 ARG A N 1
ATOM 1198 C CA . ARG A 1 159 ? 17.355 -24.031 -18.991 1.00 45.28 159 ARG A CA 1
ATOM 1199 C C . ARG A 1 159 ? 18.086 -23.311 -17.852 1.00 45.28 159 ARG A C 1
ATOM 1201 O O . ARG A 1 159 ? 19.253 -22.958 -17.949 1.00 45.28 159 ARG A O 1
ATOM 1208 N N . SER A 1 160 ? 17.456 -23.384 -16.679 1.00 53.19 160 SER A N 1
ATOM 1209 C CA . SER A 1 160 ? 18.152 -23.922 -15.504 1.00 53.19 160 SER A CA 1
ATOM 1210 C C . SER A 1 160 ? 18.750 -25.290 -15.849 1.00 53.19 160 SER A C 1
ATOM 1212 O O . SER A 1 160 ? 18.069 -26.315 -15.803 1.00 53.19 160 SER A O 1
ATOM 1214 N N . ARG A 1 161 ? 20.034 -25.317 -16.201 1.00 50.72 161 ARG A N 1
ATOM 1215 C CA . ARG A 1 161 ? 20.916 -26.442 -15.888 1.00 50.72 161 ARG A CA 1
ATOM 1216 C C . ARG A 1 161 ? 22.160 -25.876 -15.223 1.00 50.72 161 ARG A C 1
ATOM 1218 O O . ARG A 1 161 ? 22.979 -25.234 -15.862 1.00 50.72 161 ARG A O 1
ATOM 1225 N N . SER A 1 162 ? 22.213 -26.113 -13.917 1.00 54.16 162 SER A N 1
ATOM 1226 C CA . SER A 1 162 ? 23.405 -26.386 -13.121 1.00 54.16 162 SER A CA 1
ATOM 1227 C C . SER A 1 162 ? 24.704 -26.455 -13.930 1.00 54.16 162 SER A C 1
ATOM 1229 O O . SER A 1 162 ? 24.970 -27.484 -14.540 1.00 54.16 162 SER A O 1
ATOM 1231 N N . ILE A 1 163 ? 25.508 -25.389 -13.900 1.00 51.00 163 ILE A N 1
ATOM 1232 C CA . ILE A 1 163 ? 26.972 -25.477 -13.973 1.00 51.00 163 ILE A CA 1
ATOM 1233 C C . ILE A 1 163 ? 27.528 -24.370 -13.074 1.00 51.00 163 ILE A C 1
ATOM 1235 O O . ILE A 1 163 ? 27.927 -23.298 -13.515 1.00 51.00 163 ILE A O 1
ATOM 1239 N N . PHE A 1 164 ? 27.538 -24.642 -11.774 1.00 48.78 164 PHE A N 1
ATOM 1240 C CA . PHE A 1 164 ? 28.467 -23.997 -10.859 1.00 48.78 164 PHE A CA 1
ATOM 1241 C C . PHE A 1 164 ? 29.810 -24.725 -11.016 1.00 48.78 164 PHE A C 1
ATOM 1243 O O . PHE A 1 164 ? 30.177 -25.558 -10.193 1.00 48.78 164 PHE A O 1
ATOM 1250 N N . GLN A 1 165 ? 30.519 -24.484 -12.123 1.00 50.38 165 GLN A N 1
ATOM 1251 C CA . GLN A 1 165 ? 31.958 -24.729 -12.156 1.00 50.38 165 GLN A CA 1
ATOM 1252 C C . GLN A 1 165 ? 32.637 -23.428 -11.761 1.00 50.38 165 GLN A C 1
ATOM 1254 O O . GLN A 1 165 ? 32.859 -22.533 -12.571 1.00 50.38 165 GLN A O 1
ATOM 1259 N N . GLN A 1 166 ? 32.954 -23.343 -10.471 1.00 56.09 166 GLN A N 1
ATOM 1260 C CA . GLN A 1 166 ? 34.046 -22.513 -10.000 1.00 56.09 166 GLN A CA 1
ATOM 1261 C C . GLN A 1 166 ? 35.302 -22.927 -10.765 1.00 56.09 166 GLN A C 1
ATOM 1263 O O . GLN A 1 166 ? 35.886 -23.984 -10.523 1.00 56.09 166 GLN A O 1
ATOM 1268 N N . GLN A 1 167 ? 35.698 -22.093 -11.715 1.00 56.97 167 GLN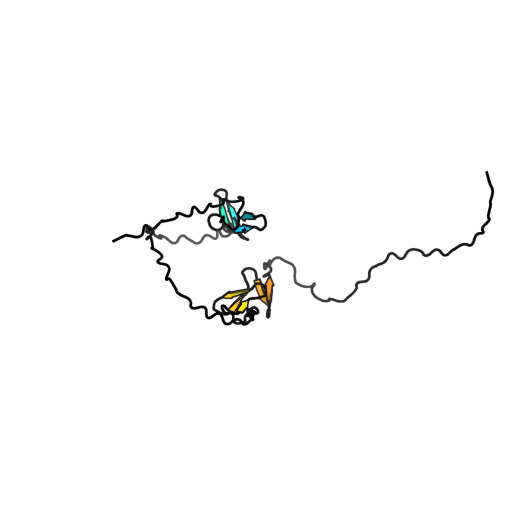 A N 1
ATOM 1269 C CA . GLN A 1 167 ? 36.988 -22.184 -12.364 1.00 56.97 167 GLN A CA 1
ATOM 1270 C C . GLN A 1 167 ? 38.032 -21.695 -11.356 1.00 56.97 167 GLN A C 1
ATOM 1272 O O . GLN A 1 167 ? 38.384 -20.520 -11.300 1.00 56.97 167 GLN A O 1
ATOM 1277 N N . LEU A 1 168 ? 38.464 -22.614 -10.492 1.00 56.03 168 LEU A N 1
ATOM 1278 C CA . LEU A 1 168 ? 39.679 -22.466 -9.702 1.00 56.03 168 LEU A CA 1
ATOM 1279 C C . LEU A 1 168 ? 40.856 -22.268 -10.670 1.00 56.03 168 LEU A C 1
ATOM 1281 O O . LEU A 1 168 ? 41.000 -23.060 -11.609 1.00 56.03 168 LEU A O 1
ATOM 1285 N N . PRO A 1 169 ? 41.720 -21.259 -10.466 1.00 56.84 169 PRO A N 1
ATOM 1286 C CA . PRO A 1 169 ? 42.968 -21.171 -11.202 1.00 56.84 169 PRO A CA 1
ATOM 1287 C C . PRO A 1 169 ? 43.851 -22.367 -10.826 1.00 56.84 169 PRO A C 1
ATOM 1289 O O . PRO A 1 169 ? 44.470 -22.422 -9.767 1.00 56.84 169 PRO A O 1
ATOM 1292 N N . GLN A 1 170 ? 43.900 -23.344 -11.725 1.00 64.50 170 GLN A N 1
ATOM 1293 C CA . GLN A 1 170 ? 44.921 -24.380 -11.760 1.00 64.50 170 GLN A CA 1
ATOM 1294 C C . GLN A 1 170 ? 46.251 -23.707 -12.110 1.00 64.50 170 GLN A C 1
ATOM 1296 O O . GLN A 1 170 ? 46.515 -23.465 -13.286 1.00 64.50 170 GLN A O 1
ATOM 1301 N N . ARG A 1 171 ? 47.105 -23.406 -11.127 1.00 46.41 171 ARG A N 1
ATOM 1302 C CA . ARG A 1 171 ? 48.544 -23.289 -11.394 1.00 46.41 171 ARG A CA 1
ATOM 1303 C C . ARG A 1 171 ? 49.403 -23.687 -10.192 1.00 46.41 171 ARG A C 1
ATOM 1305 O O . ARG A 1 171 ? 49.568 -22.939 -9.241 1.00 46.41 171 ARG A O 1
ATOM 1312 N N . LEU A 1 172 ? 50.013 -24.855 -10.393 1.00 53.09 172 LEU A N 1
ATOM 1313 C CA . LEU A 1 172 ? 51.385 -25.227 -10.050 1.00 53.09 172 LEU A CA 1
ATOM 1314 C C . LEU A 1 172 ? 51.675 -25.551 -8.585 1.00 53.09 172 LEU A C 1
ATOM 1316 O O . LEU A 1 172 ? 52.211 -24.773 -7.806 1.00 53.09 172 LEU A O 1
ATOM 1320 N N . VAL A 1 173 ? 51.419 -26.825 -8.306 1.00 57.00 173 VAL A N 1
ATOM 1321 C CA . VAL A 1 173 ? 52.182 -27.653 -7.377 1.00 57.00 173 VAL A CA 1
ATOM 1322 C C . VAL A 1 173 ? 53.657 -27.667 -7.812 1.00 57.00 173 VAL A C 1
ATOM 1324 O O . VAL A 1 173 ? 53.962 -28.084 -8.929 1.00 57.00 173 VAL A O 1
ATOM 1327 N N . ALA A 1 174 ? 54.566 -27.257 -6.928 1.00 57.41 174 ALA A N 1
ATOM 1328 C CA . ALA A 1 174 ? 55.976 -27.636 -6.970 1.00 57.41 174 ALA A CA 1
ATOM 1329 C C . ALA A 1 174 ? 56.307 -28.323 -5.636 1.00 57.41 174 ALA A C 1
ATOM 1331 O O . ALA A 1 174 ? 56.185 -27.732 -4.566 1.00 57.41 174 ALA A O 1
ATOM 1332 N N . TRP A 1 175 ? 56.627 -29.612 -5.737 1.00 49.19 175 TRP A N 1
ATOM 1333 C CA . TRP A 1 175 ? 57.043 -30.516 -4.660 1.00 49.19 175 TRP A CA 1
ATOM 1334 C C . TRP A 1 175 ? 58.530 -30.284 -4.271 1.00 49.19 175 TRP A C 1
ATOM 1336 O O . TRP A 1 175 ? 59.211 -29.494 -4.925 1.00 49.19 175 TRP A O 1
ATOM 1346 N N . PRO A 1 176 ? 59.024 -30.911 -3.183 1.00 61.50 176 PRO A N 1
ATOM 1347 C CA . PRO A 1 176 ? 60.050 -30.380 -2.290 1.00 61.50 176 PRO A CA 1
ATOM 1348 C C . PRO A 1 176 ? 61.468 -30.817 -2.668 1.00 61.50 176 PRO A C 1
ATOM 1350 O O . PRO A 1 176 ? 61.665 -31.849 -3.306 1.00 61.50 176 PRO A O 1
ATOM 1353 N N . ILE A 1 177 ? 62.469 -30.084 -2.174 1.00 56.97 177 ILE A N 1
ATOM 1354 C CA . ILE A 1 177 ? 63.854 -30.559 -2.131 1.00 56.97 177 ILE A CA 1
ATOM 1355 C C . ILE A 1 177 ? 64.370 -30.467 -0.693 1.00 56.97 177 ILE A C 1
ATOM 1357 O O . ILE A 1 177 ? 64.399 -29.408 -0.071 1.00 56.97 177 ILE A O 1
ATOM 1361 N N . PHE A 1 178 ? 64.731 -31.648 -0.198 1.00 51.12 178 PHE A N 1
ATOM 1362 C CA . PHE A 1 178 ? 65.564 -31.945 0.960 1.00 51.12 178 PHE A CA 1
ATOM 1363 C C . PHE A 1 178 ? 66.782 -31.019 1.083 1.00 51.12 178 PHE A C 1
ATOM 1365 O O . PHE A 1 178 ? 67.473 -30.770 0.100 1.00 51.12 178 PHE A O 1
ATOM 1372 N N . GLY A 1 179 ? 67.142 -30.634 2.308 1.00 46.22 179 GLY A N 1
ATOM 1373 C CA . GLY A 1 179 ? 68.436 -29.995 2.542 1.00 46.22 179 GLY A CA 1
ATOM 1374 C C . GLY A 1 179 ? 68.709 -29.602 3.989 1.00 46.22 179 GLY A C 1
ATOM 1375 O O . GLY A 1 179 ? 68.565 -28.442 4.331 1.00 46.22 179 GLY A O 1
ATOM 1376 N N . HIS A 1 180 ? 69.111 -30.586 4.797 1.00 47.75 180 HIS A N 1
ATOM 1377 C CA . HIS A 1 180 ? 70.122 -30.504 5.865 1.00 47.75 180 HIS A CA 1
ATOM 1378 C C . HIS A 1 180 ? 70.099 -29.361 6.912 1.00 47.75 180 HIS A C 1
ATOM 1380 O O . HIS A 1 180 ? 70.320 -28.191 6.623 1.00 47.75 180 HIS A O 1
ATOM 1386 N N . GLN A 1 181 ? 70.012 -29.767 8.190 1.00 51.25 181 GLN A N 1
ATOM 1387 C CA . GLN A 1 181 ? 70.518 -29.008 9.348 1.00 51.25 181 GLN A CA 1
ATOM 1388 C C . GLN A 1 181 ? 72.039 -28.733 9.222 1.00 51.25 181 GLN A C 1
ATOM 1390 O O . GLN A 1 181 ? 72.724 -29.469 8.506 1.00 51.25 181 GLN A O 1
ATOM 1395 N N . PRO A 1 182 ? 72.610 -27.770 9.979 1.00 57.84 182 PRO A N 1
ATOM 1396 C CA . PRO A 1 182 ? 73.085 -28.134 11.319 1.00 57.84 182 PRO A CA 1
ATOM 1397 C C . PRO A 1 182 ? 72.882 -27.073 12.415 1.00 57.84 182 PRO A C 1
ATOM 1399 O O . PRO A 1 182 ? 72.735 -25.876 12.185 1.00 57.84 182 PRO A O 1
ATOM 1402 N N . MET A 1 183 ? 72.929 -27.589 13.644 1.00 51.91 183 MET A N 1
ATOM 1403 C CA . MET A 1 183 ? 73.132 -26.871 14.898 1.00 51.91 183 MET A CA 1
ATOM 1404 C C . MET A 1 183 ? 74.310 -25.889 14.842 1.00 51.91 183 MET A C 1
ATOM 1406 O O . MET A 1 183 ? 75.365 -26.260 14.344 1.00 51.91 183 MET A O 1
ATOM 1410 N N . PHE A 1 184 ? 74.212 -24.765 15.557 1.00 52.50 184 PHE A N 1
ATOM 1411 C CA . PHE A 1 184 ? 75.321 -24.299 16.397 1.00 52.50 184 PHE A CA 1
ATOM 1412 C C . PHE A 1 184 ? 74.794 -23.599 17.657 1.00 52.50 184 PHE A C 1
ATOM 1414 O O . PHE A 1 184 ? 74.171 -22.542 17.609 1.00 52.50 184 PHE A O 1
ATOM 1421 N N . ARG A 1 185 ? 75.072 -24.221 18.808 1.00 55.56 185 ARG A N 1
ATOM 1422 C CA . ARG A 1 185 ? 75.208 -23.540 20.102 1.00 55.56 185 ARG A CA 1
ATOM 1423 C C . ARG A 1 185 ? 76.459 -22.653 20.038 1.00 55.56 185 ARG A C 1
ATOM 1425 O O . ARG A 1 185 ? 77.478 -23.171 19.599 1.00 55.56 185 ARG A O 1
ATOM 1432 N N . ARG A 1 186 ? 76.456 -21.448 20.620 1.00 49.34 186 ARG A N 1
ATOM 1433 C CA . ARG A 1 186 ? 77.251 -21.106 21.827 1.00 49.34 186 ARG A CA 1
ATOM 1434 C C . ARG A 1 186 ? 77.200 -19.612 22.175 1.00 49.34 186 ARG A C 1
ATOM 1436 O O . ARG A 1 186 ? 77.286 -18.759 21.309 1.00 49.34 186 ARG A O 1
ATOM 1443 N N . TRP A 1 187 ? 77.102 -19.422 23.488 1.00 47.34 187 TRP A N 1
ATOM 1444 C CA . TRP A 1 187 ? 77.504 -18.341 24.392 1.00 47.34 187 TRP A CA 1
ATOM 1445 C C . TRP A 1 187 ? 78.256 -17.127 23.823 1.00 47.34 187 TRP A C 1
ATOM 1447 O O . TRP A 1 187 ? 79.328 -17.289 23.242 1.00 47.34 187 TRP A O 1
ATOM 1457 N N . ASN A 1 188 ? 77.789 -15.924 24.166 1.00 63.09 188 ASN A N 1
ATOM 1458 C CA . ASN A 1 188 ? 78.282 -15.174 25.333 1.00 63.09 188 ASN A CA 1
ATOM 1459 C C . ASN A 1 188 ? 77.234 -14.158 25.802 1.00 63.09 188 ASN A C 1
ATOM 1461 O O . ASN A 1 188 ? 76.472 -13.684 24.932 1.00 63.09 188 ASN A O 1
#

pLDDT: mean 72.67, std 19.66, range [43.25, 98.19]